Protein AF-A0A960JB63-F1 (afdb_monomer_lite)

Radius of gyration: 20.36 Å; chains: 1; bounding box: 44×53×60 Å

Foldseek 3Di:
DQQVCCCVQQVDHPDQEAAQPALLSLQADAPPLADPVLRQKKKKKKKFKQCLVVCLVVLVVDPVSNVVSVVLQSVLVSVLVNVVCVVQSPDCSQWDPDQDPDVHRGHTHGSKDWPDDDRRITIIMHRLLCQLVSLLSSCVSQVCDADPVRDGIAMFMEMEMDGSPAPVVLSNVNRVVFSVLLSVVLVPPDPPQGYKTAYDYDPDCPCRPPDPVVVQCLVFPDNDPCSSVLRMFGSQLSLVLLVLLVVCVVVPNDLVLLCVLLVCVVVVNDDPPSCVVCVVVVVSLQSSCVSGVNHPGPCSSVCCNRCSSNSRNVSNPD

Structure (mmCIF, N/CA/C/O backbone):
data_AF-A0A960JB63-F1
#
_entry.id   AF-A0A960JB63-F1
#
loop_
_atom_site.group_PDB
_atom_site.id
_atom_site.type_symbol
_atom_site.label_atom_id
_atom_site.label_alt_id
_atom_site.label_comp_id
_atom_site.label_asym_id
_atom_site.label_entity_id
_atom_site.label_seq_id
_atom_site.pdbx_PDB_ins_code
_atom_site.Cartn_x
_atom_site.Cartn_y
_atom_site.Cartn_z
_atom_site.occupancy
_atom_site.B_iso_or_equiv
_atom_site.auth_seq_id
_atom_site.auth_comp_id
_atom_site.auth_asym_id
_atom_site.auth_atom_id
_atom_site.pdbx_PDB_model_num
ATOM 1 N N . GLY A 1 1 ? -6.670 -12.761 -23.880 1.00 63.25 1 GLY A N 1
ATOM 2 C CA . GLY A 1 1 ? -7.541 -13.057 -22.719 1.00 63.25 1 GLY A CA 1
ATOM 3 C C . GLY A 1 1 ? -6.757 -12.857 -21.434 1.00 63.25 1 GLY A C 1
ATOM 4 O O . GLY A 1 1 ? -5.542 -12.786 -21.504 1.00 63.25 1 GLY A O 1
ATOM 5 N N . ARG A 1 2 ? -7.393 -12.774 -20.261 1.00 74.69 2 ARG A N 1
ATOM 6 C CA . ARG A 1 2 ? -6.668 -12.506 -18.999 1.00 74.69 2 ARG A CA 1
ATOM 7 C C . ARG A 1 2 ? -5.585 -13.554 -18.675 1.00 74.69 2 ARG A C 1
ATOM 9 O O . ARG A 1 2 ? -4.487 -13.189 -18.292 1.00 74.69 2 ARG A O 1
ATOM 16 N N . GLN A 1 3 ? -5.803 -14.835 -18.979 1.00 74.81 3 GLN A N 1
ATOM 17 C CA . GLN A 1 3 ? -4.746 -15.857 -18.854 1.00 74.81 3 GLN A CA 1
ATOM 18 C C . GLN A 1 3 ? -3.535 -15.616 -19.775 1.00 74.81 3 GLN A C 1
ATOM 20 O O . GLN A 1 3 ? -2.401 -15.880 -19.385 1.00 74.81 3 GLN A O 1
ATOM 25 N N . SER A 1 4 ? -3.744 -15.084 -20.986 1.00 79.44 4 SER A N 1
ATOM 26 C CA . SER A 1 4 ? -2.628 -14.786 -21.891 1.00 79.44 4 SER A CA 1
ATOM 27 C C . SER A 1 4 ? -1.799 -13.592 -21.417 1.00 79.44 4 SER A C 1
ATOM 29 O O . SER A 1 4 ? -0.646 -13.498 -21.807 1.00 79.44 4 SER A O 1
ATOM 31 N N . PHE A 1 5 ? -2.359 -12.705 -20.584 1.00 85.50 5 PHE A N 1
ATOM 32 C CA . PHE A 1 5 ? -1.598 -11.635 -19.934 1.00 85.50 5 PHE A CA 1
ATOM 33 C C . PHE A 1 5 ? -0.550 -12.221 -18.983 1.00 85.50 5 PHE A C 1
ATOM 35 O O . PHE A 1 5 ? 0.627 -11.940 -19.160 1.00 85.50 5 PHE A O 1
ATOM 42 N N . TYR A 1 6 ? -0.941 -13.106 -18.060 1.00 81.88 6 TYR A N 1
ATOM 43 C CA . TYR A 1 6 ? -0.004 -13.712 -17.102 1.00 81.88 6 TYR A CA 1
ATOM 44 C C . TYR A 1 6 ? 1.104 -14.517 -17.786 1.00 81.88 6 TYR A C 1
ATOM 46 O O . TYR A 1 6 ? 2.274 -14.370 -17.442 1.00 81.88 6 TYR A O 1
ATOM 54 N N . ARG A 1 7 ? 0.765 -15.275 -18.836 1.00 81.56 7 ARG A N 1
ATOM 55 C CA . ARG A 1 7 ? 1.777 -15.976 -19.635 1.00 81.56 7 ARG A CA 1
ATOM 56 C C . ARG A 1 7 ? 2.702 -15.011 -20.387 1.00 81.56 7 ARG A C 1
ATOM 58 O O . ARG A 1 7 ? 3.888 -15.279 -20.489 1.00 81.56 7 ARG A O 1
ATOM 65 N N . ALA A 1 8 ? 2.182 -13.915 -20.942 1.00 77.19 8 ALA A N 1
ATOM 66 C CA . ALA A 1 8 ? 2.978 -13.003 -21.769 1.00 77.19 8 ALA A CA 1
ATOM 67 C C . ALA A 1 8 ? 3.836 -12.018 -20.961 1.00 77.19 8 ALA A C 1
ATOM 69 O O . ALA A 1 8 ? 4.889 -11.610 -21.436 1.00 77.19 8 ALA A O 1
ATOM 70 N N . ILE A 1 9 ? 3.358 -11.599 -19.790 1.00 76.62 9 ILE A N 1
ATOM 71 C CA . ILE A 1 9 ? 3.952 -10.518 -18.995 1.00 76.62 9 ILE A CA 1
ATOM 72 C C . ILE A 1 9 ? 4.744 -11.046 -17.805 1.00 76.62 9 ILE A C 1
ATOM 74 O O . ILE A 1 9 ? 5.735 -10.436 -17.425 1.00 76.62 9 ILE A O 1
ATOM 78 N N . ALA A 1 10 ? 4.302 -12.157 -17.219 1.00 74.44 10 ALA A N 1
ATOM 79 C CA . ALA A 1 10 ? 4.947 -12.757 -16.061 1.00 74.44 10 ALA A CA 1
ATOM 80 C C . ALA A 1 10 ? 5.580 -14.112 -16.386 1.00 74.44 10 ALA A C 1
ATOM 82 O O . ALA A 1 10 ? 5.966 -14.804 -15.460 1.00 74.44 10 ALA A O 1
ATOM 83 N N . ASN A 1 11 ? 5.591 -14.562 -17.651 1.00 79.75 11 ASN A N 1
ATOM 84 C CA . ASN A 1 11 ? 5.970 -15.933 -18.028 1.00 79.75 11 ASN A CA 1
ATOM 85 C C . ASN A 1 11 ? 5.354 -17.005 -17.098 1.00 79.75 11 ASN A C 1
ATOM 87 O O . ASN A 1 11 ? 5.967 -18.023 -16.784 1.00 79.75 11 ASN A O 1
ATOM 91 N N . TYR A 1 12 ? 4.132 -16.739 -16.618 1.00 80.88 12 TYR A N 1
ATOM 92 C CA . TYR A 1 12 ? 3.513 -17.491 -15.534 1.00 80.88 12 TYR A CA 1
ATOM 93 C C . TYR A 1 12 ? 2.367 -18.350 -16.051 1.00 80.88 12 TYR A C 1
ATOM 95 O O . TYR A 1 12 ? 1.454 -17.862 -16.730 1.00 80.88 12 TYR A O 1
ATOM 103 N N . GLU A 1 13 ? 2.375 -19.631 -15.687 1.00 82.00 13 GLU A N 1
ATOM 104 C CA . GLU A 1 13 ? 1.282 -20.549 -15.986 1.00 82.00 13 GLU A CA 1
ATOM 105 C C . GLU A 1 13 ? 0.399 -20.758 -14.757 1.00 82.00 13 GLU A C 1
ATOM 107 O O . GLU A 1 13 ? 0.767 -21.438 -13.804 1.00 82.00 13 GLU A O 1
ATOM 112 N N . LEU A 1 14 ? -0.825 -20.228 -14.818 1.00 78.19 14 LEU A N 1
ATOM 113 C CA . LEU A 1 14 ? -1.831 -20.400 -13.762 1.00 78.19 14 LEU A CA 1
ATOM 114 C C . LEU A 1 14 ? -2.307 -21.861 -13.602 1.00 78.19 14 LEU A C 1
ATOM 116 O O . LEU A 1 14 ? -2.982 -22.189 -12.628 1.00 78.19 14 LEU A O 1
ATOM 120 N N . GLY A 1 15 ? -1.964 -22.753 -14.539 1.00 80.31 15 GLY A N 1
ATOM 121 C CA . GLY A 1 15 ? -2.358 -24.161 -14.503 1.00 80.31 15 GLY A CA 1
ATOM 122 C C . GLY A 1 15 ? -3.880 -24.331 -14.491 1.00 80.31 15 GLY A C 1
ATOM 123 O O . GLY A 1 15 ? -4.570 -23.876 -15.402 1.00 80.31 15 GLY A O 1
ATOM 124 N N . GLU A 1 16 ? -4.394 -24.993 -13.454 1.00 76.31 16 GLU A N 1
ATOM 125 C CA . GLU A 1 16 ? -5.834 -25.210 -13.243 1.00 76.31 16 GLU A CA 1
ATOM 126 C C . GLU A 1 16 ? -6.542 -24.019 -12.572 1.00 76.31 16 GLU A C 1
ATOM 128 O O . GLU A 1 16 ? -7.772 -24.013 -12.488 1.00 76.31 16 GLU A O 1
ATOM 133 N N . LEU A 1 17 ? -5.800 -23.002 -12.110 1.00 79.44 17 LEU A N 1
ATOM 134 C CA . LEU A 1 17 ? -6.400 -21.825 -11.491 1.00 79.44 17 LEU A CA 1
ATOM 135 C C . LEU A 1 17 ? -7.167 -20.995 -12.518 1.00 79.44 17 LEU A C 1
ATOM 137 O O . LEU A 1 17 ? -6.674 -20.627 -13.591 1.00 79.44 17 LEU A O 1
ATOM 141 N N . GLN A 1 18 ? -8.387 -20.647 -12.136 1.00 83.62 18 GLN A N 1
ATOM 142 C CA . GLN A 1 18 ? -9.216 -19.694 -12.855 1.00 83.62 18 GLN A CA 1
ATOM 143 C C . GLN A 1 18 ? -9.051 -18.307 -12.233 1.00 83.62 18 GLN A C 1
ATOM 145 O O . GLN A 1 18 ? -8.693 -18.182 -11.068 1.00 83.62 18 GLN A O 1
ATOM 150 N N . LEU A 1 19 ? -9.316 -17.250 -12.993 1.00 85.81 19 LEU A N 1
ATOM 151 C CA . LEU A 1 19 ? -9.361 -15.889 -12.452 1.00 85.81 19 LEU A CA 1
ATOM 152 C C . LEU A 1 19 ? -10.785 -15.576 -11.989 1.00 85.81 19 LEU A C 1
ATOM 154 O O . LEU A 1 19 ? -11.738 -16.098 -12.570 1.00 85.81 19 LEU A O 1
ATOM 158 N N . ALA A 1 20 ? -10.936 -14.721 -10.976 1.00 86.56 20 ALA A N 1
ATOM 159 C CA . ALA A 1 20 ? -12.249 -14.216 -10.580 1.00 86.56 20 ALA A CA 1
ATOM 160 C C . ALA A 1 20 ? -12.972 -13.565 -11.777 1.00 86.56 20 ALA A C 1
ATOM 162 O O . ALA A 1 20 ? -12.367 -12.850 -12.582 1.00 86.56 20 ALA A O 1
ATOM 163 N N . GLU A 1 21 ? -14.273 -13.814 -11.925 1.00 85.88 21 GLU A N 1
ATOM 164 C CA . GLU A 1 21 ? -15.037 -13.279 -13.058 1.00 85.88 21 GLU A CA 1
ATOM 165 C C . GLU A 1 21 ? -15.367 -11.802 -12.870 1.00 85.88 21 GLU A C 1
ATOM 167 O O . GLU A 1 21 ? -15.267 -11.026 -13.822 1.00 85.88 21 GLU A O 1
ATOM 172 N N . ASP A 1 22 ? -15.693 -11.425 -11.633 1.00 90.50 22 ASP A N 1
ATOM 173 C CA . ASP A 1 22 ? -16.011 -10.066 -11.220 1.00 90.50 22 ASP A CA 1
ATOM 174 C C . ASP A 1 22 ? -15.512 -9.754 -9.791 1.00 90.50 22 ASP A C 1
ATOM 176 O O . ASP A 1 22 ? -14.921 -10.589 -9.098 1.00 90.50 22 ASP A O 1
ATOM 180 N N . PHE A 1 23 ? -15.741 -8.520 -9.329 1.00 93.19 23 PHE A N 1
ATOM 181 C CA . PHE A 1 23 ? -15.315 -8.089 -7.995 1.00 93.19 23 PHE A CA 1
ATOM 182 C C . PHE A 1 23 ? -16.144 -8.683 -6.845 1.00 93.19 23 PHE A C 1
ATOM 184 O O . PHE A 1 23 ? -15.661 -8.717 -5.711 1.00 93.19 23 PHE A O 1
ATOM 191 N N . ASN A 1 24 ? -17.369 -9.157 -7.088 1.00 91.50 24 ASN A N 1
ATOM 192 C CA . ASN A 1 24 ? -18.124 -9.871 -6.057 1.00 91.50 24 ASN A CA 1
ATOM 193 C C . ASN A 1 24 ? -17.489 -11.240 -5.813 1.00 91.50 24 ASN A C 1
ATOM 195 O O . ASN A 1 24 ? -17.261 -11.595 -4.661 1.00 91.50 24 ASN A O 1
ATOM 199 N N . ASP A 1 25 ? -17.127 -11.962 -6.873 1.00 88.94 25 ASP A N 1
ATOM 200 C CA . ASP A 1 25 ? -16.393 -13.225 -6.773 1.00 88.94 25 ASP A CA 1
ATOM 201 C C . ASP A 1 25 ? -15.059 -13.047 -6.053 1.00 88.94 25 ASP A C 1
ATOM 203 O O . ASP A 1 25 ? -14.726 -13.805 -5.139 1.00 88.94 25 ASP A O 1
ATOM 207 N N . LEU A 1 26 ? -14.338 -11.980 -6.401 1.00 91.88 26 LEU A N 1
ATOM 208 C CA . LEU A 1 26 ? -13.071 -11.629 -5.773 1.00 91.88 26 LEU A CA 1
ATOM 209 C C . LEU A 1 26 ? -13.220 -11.414 -4.255 1.00 91.88 26 LEU A C 1
ATOM 211 O O . LEU A 1 26 ? -12.349 -11.833 -3.499 1.00 91.88 26 LEU A O 1
ATOM 215 N N . THR A 1 27 ? -14.330 -10.838 -3.782 1.00 93.94 27 THR A N 1
ATOM 216 C CA . THR A 1 27 ? -14.503 -10.367 -2.388 1.00 93.94 27 THR A CA 1
ATOM 217 C C . THR A 1 27 ? -15.508 -11.156 -1.539 1.00 93.94 27 THR A C 1
ATOM 219 O O . THR A 1 27 ? -15.702 -10.838 -0.361 1.00 93.94 27 THR A O 1
ATOM 222 N N . ALA A 1 28 ? -16.160 -12.175 -2.099 1.00 90.38 28 ALA A N 1
ATOM 223 C CA . ALA A 1 28 ? -17.125 -13.009 -1.383 1.00 90.38 28 ALA A CA 1
ATOM 224 C C . ALA A 1 28 ? -16.446 -13.917 -0.348 1.00 90.38 28 ALA A C 1
ATOM 226 O O . ALA A 1 28 ? -15.285 -14.272 -0.508 1.00 90.38 28 ALA A O 1
ATOM 227 N N . ASP A 1 29 ? -17.179 -14.346 0.677 1.00 88.12 29 ASP A N 1
ATOM 228 C CA . ASP A 1 29 ? -16.782 -15.427 1.592 1.00 88.12 29 ASP A CA 1
ATOM 229 C C . ASP A 1 29 ? -15.344 -15.305 2.152 1.00 88.12 29 ASP A C 1
ATOM 231 O O . ASP A 1 29 ? -14.481 -16.128 1.824 1.00 88.12 29 ASP A O 1
ATOM 235 N N . PRO A 1 30 ? -15.042 -14.275 2.973 1.00 89.56 30 PRO A N 1
ATOM 236 C CA . PRO A 1 30 ? -13.738 -14.161 3.616 1.00 89.56 30 PRO A CA 1
ATOM 237 C C . PRO A 1 30 ? -13.416 -15.415 4.446 1.00 89.56 30 PRO A C 1
ATOM 239 O O . PRO A 1 30 ? -14.331 -15.986 5.057 1.00 89.56 30 PRO A O 1
ATOM 242 N N . PRO A 1 31 ? -12.133 -15.812 4.551 1.00 86.94 31 PRO A N 1
ATOM 243 C CA . PRO A 1 31 ? -11.708 -16.907 5.420 1.00 86.94 31 PRO A CA 1
ATOM 244 C C . PRO A 1 31 ? -12.221 -16.744 6.857 1.00 86.94 31 PRO A C 1
ATOM 246 O O . PRO A 1 31 ? -12.414 -15.630 7.341 1.00 86.94 31 PRO A O 1
ATOM 249 N N . LYS A 1 32 ? -12.384 -17.853 7.590 1.00 85.19 32 LYS A N 1
ATOM 250 C CA . LYS A 1 32 ? -12.881 -17.826 8.984 1.00 85.19 32 LYS A CA 1
ATOM 251 C C . LYS A 1 32 ? -12.002 -17.008 9.938 1.00 85.19 32 LYS A C 1
ATOM 253 O O . LYS A 1 32 ? -12.501 -16.519 10.946 1.00 85.19 32 LYS A O 1
ATOM 258 N N . SER A 1 33 ? -10.713 -16.885 9.634 1.00 82.75 33 SER A N 1
ATOM 259 C CA . SER A 1 33 ? -9.741 -16.068 10.368 1.00 82.75 33 SER A CA 1
ATOM 260 C C . SER A 1 33 ? -9.892 -14.563 10.119 1.00 82.75 33 SER A C 1
ATOM 262 O O . SER A 1 33 ? -9.341 -13.757 10.867 1.00 82.75 33 SER A O 1
ATOM 264 N N . VAL A 1 34 ? -10.660 -14.172 9.100 1.00 86.75 34 VAL A N 1
ATOM 265 C CA . VAL A 1 34 ? -10.886 -12.787 8.690 1.00 86.75 34 VAL A CA 1
ATOM 266 C C . VAL A 1 34 ? -12.257 -12.303 9.170 1.00 86.75 34 VAL A C 1
ATOM 268 O O . VAL A 1 34 ? -13.252 -13.032 9.187 1.00 86.75 34 VAL A O 1
ATOM 271 N N . SER A 1 35 ? -12.327 -11.023 9.542 1.00 87.94 35 SER A N 1
ATOM 272 C CA . SER A 1 35 ? -13.584 -10.364 9.901 1.00 87.94 35 SER A CA 1
ATOM 273 C C . SER A 1 35 ? -14.593 -10.427 8.753 1.00 87.94 35 SER A C 1
ATOM 275 O O . SER A 1 35 ? -14.367 -9.877 7.676 1.00 87.94 35 SER A O 1
ATOM 277 N N . GLN A 1 36 ? -15.770 -10.993 9.022 1.00 90.31 36 GLN A N 1
ATOM 278 C CA . GLN A 1 36 ? -16.864 -11.073 8.046 1.00 90.31 36 GLN A CA 1
ATOM 279 C C . GLN A 1 36 ? -17.393 -9.694 7.611 1.00 90.31 36 GLN A C 1
ATOM 281 O O . GLN A 1 36 ? -18.056 -9.581 6.588 1.00 90.31 36 GLN A O 1
ATOM 286 N N . LYS A 1 37 ? -17.044 -8.613 8.326 1.00 91.00 37 LYS A N 1
ATOM 287 C CA . LYS A 1 37 ? -17.341 -7.231 7.905 1.00 91.00 37 LYS A CA 1
ATOM 288 C C . LYS A 1 37 ? -16.566 -6.790 6.657 1.00 91.00 37 LYS A C 1
ATOM 290 O O . LYS A 1 37 ? -16.889 -5.749 6.091 1.00 91.00 37 LYS A O 1
ATOM 295 N N . LEU A 1 38 ? -15.532 -7.537 6.268 1.00 93.19 38 LEU A N 1
ATOM 296 C CA . LEU A 1 38 ? -14.774 -7.302 5.041 1.00 93.19 38 LEU A CA 1
ATOM 297 C C . LEU A 1 38 ? -15.355 -8.048 3.832 1.00 93.19 38 LEU A C 1
ATOM 299 O O . LEU A 1 38 ? -14.879 -7.837 2.720 1.00 93.19 38 LEU A O 1
ATOM 303 N N . ALA A 1 39 ? -16.380 -8.888 4.021 1.00 93.44 39 ALA A N 1
ATOM 304 C CA . ALA A 1 39 ? -17.086 -9.518 2.911 1.00 93.44 39 ALA A CA 1
ATOM 305 C C . ALA A 1 39 ? -17.646 -8.448 1.965 1.00 93.44 39 ALA A C 1
ATOM 307 O O . ALA A 1 39 ? -18.270 -7.479 2.406 1.00 93.44 39 ALA A O 1
ATOM 308 N N . GLY A 1 40 ? -17.407 -8.606 0.663 1.00 95.25 40 GLY A N 1
ATOM 309 C CA . GLY A 1 40 ? -17.828 -7.620 -0.332 1.00 95.25 40 GLY A CA 1
ATOM 310 C C . GLY A 1 40 ? -16.999 -6.329 -0.344 1.00 95.25 40 GLY A C 1
ATOM 311 O O . GLY A 1 40 ? -17.398 -5.377 -1.016 1.00 95.25 40 GLY A O 1
ATOM 312 N N . LYS A 1 41 ? -15.876 -6.257 0.389 1.00 96.50 41 LYS A N 1
ATOM 313 C CA . LYS A 1 41 ? -14.919 -5.141 0.332 1.00 96.50 41 LYS A CA 1
ATOM 314 C C . LYS 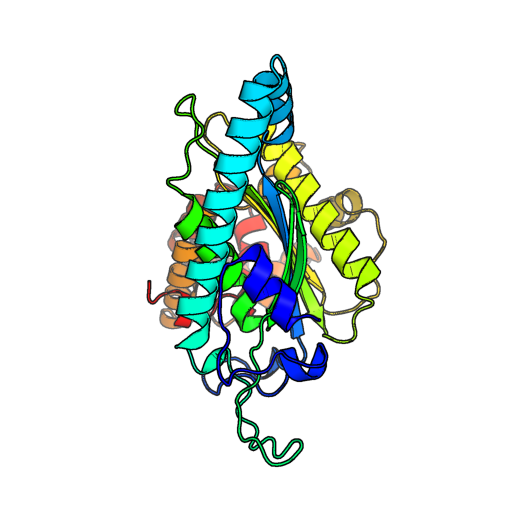A 1 41 ? -13.663 -5.546 -0.446 1.00 96.50 41 LYS A C 1
ATOM 316 O O . LYS A 1 41 ? -13.132 -6.640 -0.261 1.00 96.50 41 LYS A O 1
ATOM 321 N N . MET A 1 42 ? -13.159 -4.637 -1.274 1.00 97.31 42 MET A N 1
ATOM 322 C CA . MET A 1 42 ? -11.910 -4.769 -2.028 1.00 97.31 42 MET A CA 1
ATOM 323 C C . MET A 1 42 ? -10.896 -3.702 -1.615 1.00 97.31 42 MET A C 1
ATOM 325 O O . MET A 1 42 ? -11.258 -2.662 -1.057 1.00 97.31 42 MET A O 1
ATOM 329 N N . ALA A 1 43 ? -9.633 -3.969 -1.920 1.00 98.12 43 ALA A N 1
ATOM 330 C CA . ALA A 1 43 ? -8.566 -2.989 -1.956 1.00 98.12 43 ALA A CA 1
ATOM 331 C C . ALA A 1 43 ? -8.170 -2.729 -3.413 1.00 98.12 43 ALA A C 1
ATOM 333 O O . ALA A 1 43 ? -7.987 -3.673 -4.183 1.00 98.12 43 ALA A O 1
ATOM 334 N N . VAL A 1 44 ? -8.034 -1.456 -3.769 1.00 98.50 44 VAL A N 1
ATOM 335 C CA . VAL A 1 44 ? -7.489 -1.001 -5.051 1.00 98.50 44 VAL A CA 1
ATOM 336 C C . VAL A 1 44 ? -6.156 -0.324 -4.774 1.00 98.50 44 VAL A C 1
ATOM 338 O O . VAL A 1 44 ? -6.091 0.586 -3.947 1.00 98.50 44 VAL A O 1
ATOM 341 N N . ILE A 1 45 ? -5.104 -0.792 -5.438 1.00 98.69 45 ILE A N 1
ATOM 342 C CA . ILE A 1 45 ? -3.721 -0.386 -5.188 1.00 98.69 45 ILE A CA 1
ATOM 343 C C . ILE A 1 45 ? -3.162 0.188 -6.479 1.00 98.69 45 ILE A C 1
ATOM 345 O O . ILE A 1 45 ? -3.020 -0.547 -7.452 1.00 98.69 45 ILE A O 1
ATOM 349 N N . SER A 1 46 ? -2.858 1.482 -6.487 1.00 98.31 46 SER A N 1
ATOM 350 C CA . SER A 1 46 ? -2.038 2.115 -7.524 1.00 98.31 46 SER A CA 1
ATOM 351 C C . SER A 1 46 ? -0.604 2.187 -7.016 1.00 98.31 46 SER A C 1
ATOM 353 O O . SER A 1 46 ? -0.388 2.597 -5.877 1.00 98.31 46 SER A O 1
ATOM 355 N N . LEU A 1 47 ? 0.353 1.774 -7.838 1.00 97.00 47 LEU A N 1
ATOM 356 C CA . LEU A 1 47 ? 1.782 1.759 -7.546 1.00 97.00 47 LEU A CA 1
ATOM 357 C C . LEU A 1 47 ? 2.514 2.477 -8.674 1.00 97.00 47 LEU A C 1
ATOM 359 O O . LEU A 1 47 ? 2.246 2.188 -9.834 1.00 97.00 47 LEU A O 1
ATOM 363 N N . ASP A 1 48 ? 3.449 3.358 -8.335 1.00 95.38 48 ASP A N 1
ATOM 364 C CA . ASP A 1 48 ? 4.213 4.125 -9.315 1.00 95.38 48 ASP A CA 1
ATOM 365 C C . ASP A 1 48 ? 5.683 4.295 -8.884 1.00 95.38 48 ASP A C 1
ATOM 367 O O . ASP A 1 48 ? 5.991 4.574 -7.719 1.00 95.38 48 ASP A O 1
ATOM 371 N N . GLY A 1 49 ? 6.608 4.114 -9.831 1.00 93.75 49 GLY A N 1
ATOM 372 C CA . GLY A 1 49 ? 8.049 4.193 -9.602 1.00 93.75 49 GLY A CA 1
ATOM 373 C C . GLY A 1 49 ? 8.565 5.608 -9.305 1.00 93.75 49 GLY A C 1
ATOM 374 O O . GLY A 1 49 ? 8.420 6.574 -10.069 1.00 93.75 49 GLY A O 1
ATOM 375 N N . ASN A 1 50 ? 9.306 5.750 -8.208 1.00 92.00 50 ASN A N 1
ATOM 376 C CA . ASN A 1 50 ? 9.901 7.020 -7.811 1.00 92.00 50 ASN A CA 1
ATOM 377 C C . ASN A 1 50 ? 11.067 7.395 -8.740 1.00 92.00 50 ASN A C 1
ATOM 379 O O . ASN A 1 50 ? 12.156 6.823 -8.693 1.00 92.00 50 ASN A O 1
ATOM 383 N N . LYS A 1 51 ? 10.849 8.437 -9.556 1.00 89.88 51 LYS A N 1
ATOM 384 C CA . LYS A 1 51 ? 11.816 8.996 -10.525 1.00 89.88 51 LYS A CA 1
ATOM 385 C C . LYS A 1 51 ? 12.189 8.044 -11.669 1.00 89.88 51 LYS A C 1
ATOM 387 O O . LYS A 1 51 ? 13.175 8.297 -12.359 1.00 89.88 51 LYS A O 1
ATOM 392 N N . PHE A 1 52 ? 11.407 6.996 -11.925 1.00 91.56 52 PHE A N 1
ATOM 393 C CA . PHE A 1 52 ? 11.680 6.063 -13.023 1.00 91.56 52 PHE A CA 1
ATOM 394 C C . PHE A 1 52 ? 11.646 6.782 -14.375 1.00 91.56 52 PHE A C 1
ATOM 396 O O . PHE A 1 52 ? 12.592 6.654 -15.141 1.00 91.56 52 PHE A O 1
ATOM 403 N N . GLY A 1 53 ? 10.658 7.647 -14.629 1.00 89.56 53 GLY A N 1
ATOM 404 C CA . GLY A 1 53 ? 10.617 8.453 -15.859 1.00 89.56 53 GLY A CA 1
ATOM 405 C C . GLY A 1 53 ? 11.803 9.420 -16.046 1.00 89.56 53 GLY A C 1
ATOM 406 O O . GLY A 1 53 ? 12.240 9.655 -17.172 1.00 89.56 53 GLY A O 1
ATOM 407 N N . GLU A 1 54 ? 12.368 9.966 -14.962 1.00 89.19 54 GLU A N 1
ATOM 408 C CA . GLU A 1 54 ? 13.593 10.784 -15.027 1.00 89.19 54 GLU A CA 1
ATOM 409 C C . GLU A 1 54 ? 14.802 9.921 -15.415 1.00 89.19 54 GLU A C 1
ATOM 411 O O . GLU A 1 54 ? 15.597 10.308 -16.274 1.00 89.19 54 GLU A O 1
ATOM 416 N N . ARG A 1 55 ? 14.906 8.724 -14.826 1.00 90.19 55 ARG A N 1
ATOM 417 C CA . ARG A 1 55 ? 15.967 7.756 -15.131 1.00 90.19 55 ARG A CA 1
ATOM 418 C C . ARG A 1 55 ? 15.853 7.218 -16.553 1.00 90.19 55 ARG A C 1
ATOM 420 O O . ARG A 1 55 ? 16.855 7.214 -17.259 1.00 90.19 55 ARG A O 1
ATOM 427 N N . ALA A 1 56 ? 14.646 6.876 -16.998 1.00 90.00 56 ALA A N 1
ATOM 428 C CA . ALA A 1 56 ? 14.355 6.455 -18.365 1.00 90.00 56 ALA A CA 1
ATOM 429 C C . ALA A 1 56 ? 14.779 7.528 -19.375 1.00 90.00 56 ALA A C 1
ATOM 431 O O . ALA A 1 56 ? 15.456 7.230 -20.355 1.00 90.00 56 ALA A O 1
ATOM 432 N N . ARG A 1 57 ? 14.459 8.804 -19.105 1.00 91.25 57 ARG A N 1
ATOM 433 C CA . ARG A 1 57 ? 14.870 9.928 -19.959 1.00 91.25 57 ARG A CA 1
ATOM 434 C C . ARG A 1 57 ? 16.388 10.056 -20.048 1.00 91.25 57 ARG A C 1
ATOM 436 O O . ARG A 1 57 ? 16.907 10.268 -21.137 1.00 91.25 57 ARG A O 1
ATOM 443 N N . LYS A 1 58 ? 17.087 9.914 -18.920 1.00 90.12 58 LYS A N 1
ATOM 444 C CA . LYS A 1 58 ? 18.553 9.951 -18.877 1.00 90.12 58 LYS A CA 1
ATOM 445 C C . LYS A 1 58 ? 19.174 8.763 -19.619 1.00 90.12 58 LYS A C 1
ATOM 447 O O . LYS A 1 58 ? 20.120 8.938 -20.375 1.00 90.12 58 LYS A O 1
ATOM 452 N N . ALA A 1 59 ? 18.632 7.560 -19.443 1.00 88.81 59 ALA A N 1
ATOM 453 C CA . ALA A 1 59 ? 19.064 6.377 -20.184 1.00 88.81 59 ALA A CA 1
ATOM 454 C C . ALA A 1 59 ? 18.818 6.541 -21.698 1.00 88.81 59 ALA A C 1
ATOM 456 O O . ALA A 1 59 ? 19.656 6.158 -22.515 1.00 88.81 59 ALA A O 1
ATOM 457 N N . GLY A 1 60 ? 17.710 7.191 -22.062 1.00 89.56 60 GLY A N 1
ATOM 458 C CA . GLY A 1 60 ? 17.320 7.503 -23.434 1.00 89.56 60 GLY A CA 1
ATOM 459 C C . GLY A 1 60 ? 18.103 8.610 -24.131 1.00 89.56 60 GLY A C 1
ATOM 460 O O . GLY A 1 60 ? 17.797 8.914 -25.281 1.00 89.56 60 GLY A O 1
ATOM 461 N N . GLU A 1 61 ? 19.160 9.150 -23.517 1.00 92.00 61 GLU A N 1
ATOM 462 C CA . GLU A 1 61 ? 20.187 9.921 -24.237 1.00 92.00 61 GLU A CA 1
ATOM 463 C C . GLU A 1 61 ? 20.895 9.070 -25.315 1.00 92.00 61 GLU A C 1
ATOM 465 O O . GLU A 1 61 ? 21.537 9.605 -26.218 1.00 92.00 61 GLU A O 1
ATOM 470 N N . SER A 1 62 ? 20.734 7.741 -25.264 1.00 92.56 62 SER A N 1
ATOM 471 C CA . SER A 1 62 ? 21.093 6.815 -26.338 1.00 92.56 62 SER A CA 1
ATOM 472 C C . SER A 1 62 ? 20.009 5.750 -26.543 1.00 92.56 62 SER A C 1
ATOM 474 O O . SER A 1 62 ? 19.354 5.328 -25.589 1.00 92.56 62 SER A O 1
ATOM 476 N N . ALA A 1 63 ? 19.847 5.266 -27.780 1.00 92.12 63 ALA A N 1
ATOM 477 C CA . ALA A 1 63 ? 18.899 4.189 -28.088 1.00 92.12 63 ALA A CA 1
ATOM 478 C C . ALA A 1 63 ? 19.221 2.894 -27.317 1.00 92.12 63 ALA A C 1
ATOM 480 O O . ALA A 1 63 ? 18.321 2.240 -26.793 1.00 92.12 63 ALA A O 1
ATOM 481 N N . ASP A 1 64 ? 20.509 2.558 -27.193 1.00 92.69 64 ASP A N 1
ATOM 482 C CA . ASP A 1 64 ? 20.958 1.400 -26.414 1.00 92.69 64 ASP A CA 1
ATOM 483 C C . ASP A 1 64 ? 20.706 1.566 -24.914 1.00 92.69 64 ASP A C 1
ATOM 485 O O . ASP A 1 64 ? 20.380 0.592 -24.239 1.00 92.69 64 ASP A O 1
ATOM 489 N N . GLY A 1 65 ? 20.851 2.781 -24.382 1.00 92.00 65 GLY A N 1
ATOM 490 C CA . GLY A 1 65 ? 20.575 3.068 -22.978 1.00 92.00 65 GLY A CA 1
ATOM 491 C C . GLY A 1 65 ? 19.092 2.921 -22.645 1.00 92.00 65 GLY A C 1
ATOM 492 O O . GLY A 1 65 ? 18.770 2.254 -21.664 1.00 92.00 65 GLY A O 1
ATOM 493 N N . LEU A 1 66 ? 18.195 3.453 -23.487 1.00 91.19 66 LEU A N 1
ATOM 494 C CA . LEU A 1 66 ? 16.750 3.271 -23.307 1.00 91.19 66 LEU A CA 1
ATOM 495 C C . LEU A 1 66 ? 16.363 1.793 -23.359 1.00 91.19 66 LEU A C 1
ATOM 497 O O . LEU A 1 66 ? 15.668 1.313 -22.473 1.00 91.19 66 LEU A O 1
ATOM 501 N N . ARG A 1 67 ? 16.875 1.056 -24.352 1.00 92.50 67 ARG A N 1
ATOM 502 C CA . ARG A 1 67 ? 16.594 -0.375 -24.497 1.00 92.50 67 ARG A CA 1
ATOM 503 C C . ARG A 1 67 ? 17.027 -1.172 -23.266 1.00 92.50 67 ARG A C 1
ATOM 505 O O . ARG A 1 67 ? 16.259 -1.996 -22.788 1.00 92.50 67 ARG A O 1
ATOM 512 N N . LYS A 1 68 ? 18.228 -0.911 -22.739 1.00 92.50 68 LYS A N 1
ATOM 513 C CA . LYS A 1 68 ? 18.730 -1.574 -21.523 1.00 92.50 68 LYS A CA 1
ATOM 514 C C . LYS A 1 68 ? 17.887 -1.249 -20.295 1.00 92.50 68 LYS A C 1
ATOM 516 O O . LYS A 1 68 ? 17.619 -2.143 -19.505 1.00 92.50 68 LYS A O 1
ATOM 521 N N . TRP A 1 69 ? 17.474 0.009 -20.144 1.00 92.62 69 TRP A N 1
ATOM 522 C CA . TRP A 1 69 ? 16.588 0.418 -19.056 1.00 92.62 69 TRP A CA 1
ATOM 523 C C . TRP A 1 69 ? 15.232 -0.294 -19.140 1.00 92.62 69 TRP A C 1
ATOM 525 O O . TRP A 1 69 ? 14.768 -0.851 -18.149 1.00 92.62 69 TRP A O 1
ATOM 535 N N . ASP A 1 70 ? 14.620 -0.322 -20.325 1.00 91.69 70 ASP A N 1
ATOM 536 C CA . ASP A 1 70 ? 13.330 -0.981 -20.533 1.00 91.69 70 ASP A CA 1
ATOM 537 C C . ASP A 1 70 ? 13.422 -2.498 -20.299 1.00 91.69 70 ASP A C 1
ATOM 539 O O . ASP A 1 70 ? 12.529 -3.075 -19.679 1.00 91.69 70 ASP A O 1
ATOM 543 N N . GLU A 1 71 ? 14.503 -3.144 -20.754 1.00 92.12 71 GLU A N 1
ATOM 544 C CA . GLU A 1 71 ? 14.791 -4.562 -20.490 1.00 92.12 71 GLU A CA 1
ATOM 545 C C . GLU A 1 71 ? 14.949 -4.825 -18.980 1.00 92.12 71 GLU A C 1
ATOM 547 O O . GLU A 1 71 ? 14.266 -5.701 -18.450 1.00 92.12 71 GLU A O 1
ATOM 552 N N . GLU A 1 72 ? 15.752 -4.019 -18.276 1.00 92.56 72 GLU A N 1
ATOM 553 C CA . GLU A 1 72 ? 15.987 -4.135 -16.829 1.00 92.56 72 GLU A CA 1
ATOM 554 C C . GLU A 1 72 ? 14.691 -3.983 -16.016 1.00 92.56 72 GLU A C 1
ATOM 556 O O . GLU A 1 72 ? 14.392 -4.806 -15.148 1.00 92.56 72 GLU A O 1
ATOM 561 N N . ILE A 1 73 ? 13.896 -2.942 -16.289 1.00 93.00 73 ILE A N 1
ATOM 562 C CA . ILE A 1 73 ? 12.633 -2.715 -15.574 1.00 93.00 73 ILE A CA 1
ATOM 563 C C . ILE A 1 73 ? 11.616 -3.809 -15.901 1.00 93.00 73 ILE A C 1
ATOM 565 O O . ILE A 1 73 ? 10.885 -4.245 -15.010 1.00 93.00 73 ILE A O 1
ATOM 569 N N . ARG A 1 74 ? 11.567 -4.287 -17.150 1.00 91.56 7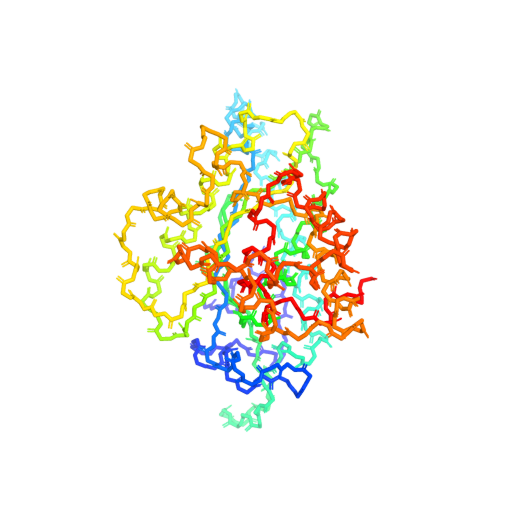4 ARG A N 1
ATOM 570 C CA . ARG A 1 74 ? 10.681 -5.392 -17.532 1.00 91.56 74 ARG A CA 1
ATOM 571 C C . ARG A 1 74 ? 11.011 -6.666 -16.757 1.00 91.56 74 ARG A C 1
ATOM 573 O O . ARG A 1 74 ? 10.091 -7.257 -16.207 1.00 91.56 74 ARG A O 1
ATOM 580 N N . GLU A 1 75 ? 12.283 -7.054 -16.689 1.00 92.06 75 GLU A N 1
ATOM 581 C CA . GLU A 1 75 ? 12.728 -8.261 -15.973 1.00 92.06 75 GLU A CA 1
ATOM 582 C C . GLU A 1 75 ? 12.393 -8.191 -14.481 1.00 92.06 75 GLU A C 1
ATOM 584 O O . GLU A 1 75 ? 11.774 -9.106 -13.943 1.00 92.06 75 GLU A O 1
ATOM 589 N N . LYS A 1 76 ? 12.701 -7.063 -13.827 1.00 94.12 76 LYS A N 1
ATOM 590 C CA . LYS A 1 76 ? 12.358 -6.845 -12.413 1.00 94.12 76 LYS A CA 1
ATOM 591 C C . LYS A 1 76 ? 10.855 -6.974 -12.166 1.00 94.12 76 LYS A C 1
ATOM 593 O O . LYS A 1 76 ? 10.419 -7.598 -11.205 1.00 94.12 76 LYS A O 1
ATOM 598 N N . ARG A 1 77 ? 10.029 -6.397 -13.040 1.00 92.81 77 ARG A N 1
ATOM 599 C CA . ARG A 1 77 ? 8.568 -6.468 -12.903 1.00 92.81 77 ARG A CA 1
ATOM 600 C C . ARG A 1 77 ? 8.017 -7.861 -13.163 1.00 92.81 77 ARG A C 1
ATOM 602 O O . ARG A 1 77 ? 7.086 -8.270 -12.474 1.00 92.81 77 ARG A O 1
ATOM 609 N N . GLU A 1 78 ? 8.562 -8.567 -14.143 1.00 91.88 78 GLU A N 1
ATOM 610 C CA . GLU A 1 78 ? 8.237 -9.970 -14.379 1.00 91.88 78 GLU A CA 1
ATOM 611 C C . GLU A 1 78 ? 8.516 -10.797 -13.116 1.00 91.88 78 GLU A C 1
ATOM 613 O O . GLU A 1 78 ? 7.610 -11.472 -12.629 1.00 91.88 78 GLU A O 1
ATOM 618 N N . GLU A 1 79 ? 9.700 -10.642 -12.516 1.00 93.81 79 GLU A N 1
ATOM 619 C CA . GLU A 1 79 ? 10.088 -11.300 -11.261 1.00 93.81 79 GLU A CA 1
ATOM 620 C C . GLU A 1 79 ? 9.164 -10.931 -10.086 1.00 93.81 79 GLU A C 1
ATOM 622 O O . GLU A 1 79 ? 8.742 -11.811 -9.332 1.00 93.81 79 GLU A O 1
ATOM 627 N N . LEU A 1 80 ? 8.786 -9.653 -9.947 1.00 94.94 80 LEU A N 1
ATOM 628 C CA . LEU A 1 80 ? 7.838 -9.203 -8.920 1.00 94.94 80 LEU A CA 1
ATOM 629 C C . LEU A 1 80 ? 6.489 -9.912 -9.048 1.00 94.94 80 LEU A C 1
ATOM 631 O O . LEU A 1 80 ? 5.950 -10.408 -8.059 1.00 94.94 80 LEU A O 1
ATOM 635 N N . LEU A 1 81 ? 5.923 -9.937 -10.257 1.00 94.19 81 LEU A N 1
ATOM 636 C CA . LEU A 1 81 ? 4.612 -10.538 -10.477 1.00 94.19 81 LEU A CA 1
ATOM 637 C C . LEU A 1 81 ? 4.660 -12.059 -10.324 1.00 94.19 81 LEU A C 1
ATOM 639 O O . LEU A 1 81 ? 3.738 -12.619 -9.740 1.00 94.19 81 LEU A O 1
ATOM 643 N N . GLN A 1 82 ? 5.725 -12.716 -10.792 1.00 92.94 82 GLN A N 1
ATOM 644 C CA . GLN A 1 82 ? 5.947 -14.146 -10.552 1.00 92.94 82 GLN A CA 1
ATOM 645 C C . GLN A 1 82 ? 5.992 -14.453 -9.054 1.00 92.94 82 GLN A C 1
ATOM 647 O O . GLN A 1 82 ? 5.210 -15.274 -8.583 1.00 92.94 82 GLN A O 1
ATOM 652 N N . SER A 1 83 ? 6.827 -13.730 -8.303 1.00 94.19 83 SER A N 1
ATOM 653 C CA . SER A 1 83 ? 7.004 -13.942 -6.861 1.00 94.19 83 SER A CA 1
ATOM 654 C C . SER A 1 83 ? 5.694 -13.760 -6.093 1.00 94.19 83 SER A C 1
ATOM 656 O O . SER A 1 83 ? 5.335 -14.591 -5.262 1.00 94.19 83 SER A O 1
ATOM 658 N N . LEU A 1 84 ? 4.926 -12.712 -6.417 1.00 93.94 84 LEU A N 1
ATOM 659 C CA . LEU A 1 84 ? 3.599 -12.512 -5.835 1.00 93.94 84 LEU A CA 1
ATOM 660 C C . LEU A 1 84 ? 2.651 -13.667 -6.168 1.00 93.94 84 LEU A C 1
ATOM 662 O O . LEU A 1 84 ? 1.946 -14.149 -5.286 1.00 93.94 84 LEU A O 1
ATOM 666 N N . LEU A 1 85 ? 2.599 -14.103 -7.428 1.00 92.31 85 LEU A N 1
ATOM 667 C CA . LEU A 1 85 ? 1.686 -15.165 -7.853 1.00 92.31 85 LEU A CA 1
ATOM 668 C C . LEU A 1 85 ? 2.030 -16.516 -7.227 1.00 92.31 85 LEU A C 1
ATOM 670 O O . LEU A 1 85 ? 1.104 -17.240 -6.866 1.00 92.31 85 LEU A O 1
ATOM 674 N N . ASP A 1 86 ? 3.312 -16.831 -7.057 1.00 91.06 86 ASP A N 1
ATOM 675 C CA . ASP A 1 86 ? 3.750 -18.053 -6.381 1.00 91.06 86 ASP A CA 1
ATOM 676 C C . ASP A 1 86 ? 3.305 -18.083 -4.918 1.00 91.06 86 ASP A C 1
ATOM 678 O O . ASP A 1 86 ? 2.713 -19.065 -4.473 1.00 91.06 86 ASP A O 1
ATOM 682 N N . GLU A 1 87 ? 3.475 -16.981 -4.187 1.00 92.00 87 GLU A N 1
ATOM 683 C CA . GLU A 1 87 ? 3.022 -16.898 -2.794 1.00 92.00 87 GLU A CA 1
ATOM 684 C C . GLU A 1 87 ? 1.497 -16.964 -2.662 1.00 92.00 87 GLU A C 1
ATOM 686 O O . GLU A 1 87 ? 0.957 -17.615 -1.766 1.00 92.00 87 GLU A O 1
ATOM 691 N N . ILE A 1 88 ? 0.784 -16.291 -3.565 1.00 91.19 88 ILE A N 1
ATOM 692 C CA . ILE A 1 88 ? -0.679 -16.240 -3.566 1.00 91.19 88 ILE A CA 1
ATOM 693 C C . ILE A 1 88 ? -1.272 -17.607 -3.929 1.00 91.19 88 ILE A C 1
ATOM 695 O O . ILE A 1 88 ? -2.305 -17.995 -3.381 1.00 91.19 88 ILE A O 1
ATOM 699 N N . ARG A 1 89 ? -0.647 -18.340 -4.855 1.00 85.06 89 ARG A N 1
ATOM 700 C CA . ARG A 1 89 ? -1.135 -19.635 -5.347 1.00 85.06 89 ARG A CA 1
ATOM 701 C C . ARG A 1 89 ? -1.224 -20.689 -4.246 1.00 85.06 89 ARG A C 1
ATOM 703 O O . ARG A 1 89 ? -2.167 -21.482 -4.257 1.00 85.06 89 ARG A O 1
ATOM 710 N N . ASP A 1 90 ? -0.268 -20.688 -3.324 1.00 82.75 90 ASP A N 1
ATOM 711 C CA . ASP A 1 90 ? -0.174 -21.691 -2.261 1.00 82.75 90 ASP A CA 1
ATOM 712 C C . ASP A 1 90 ? -0.981 -21.319 -1.005 1.00 82.75 90 ASP A C 1
ATOM 714 O O . ASP A 1 90 ? -1.202 -22.153 -0.121 1.00 82.75 90 ASP A O 1
ATOM 718 N N . ASP A 1 91 ? -1.492 -20.089 -0.929 1.00 87.44 91 ASP A N 1
ATOM 719 C CA . ASP A 1 91 ? -2.306 -19.619 0.186 1.00 87.44 91 ASP A CA 1
ATOM 720 C C . ASP A 1 91 ? -3.809 -19.717 -0.136 1.00 87.44 91 ASP A C 1
ATOM 722 O O . ASP A 1 91 ? -4.401 -18.922 -0.866 1.00 87.44 91 ASP A O 1
ATOM 726 N N . VAL A 1 92 ? -4.467 -20.684 0.510 1.00 85.94 92 VAL A N 1
ATOM 727 C CA . VAL A 1 92 ? -5.906 -20.969 0.369 1.00 85.94 92 VAL A CA 1
ATOM 728 C C . VAL A 1 92 ? -6.815 -19.762 0.612 1.00 85.94 92 VAL A C 1
ATOM 730 O O . VAL A 1 92 ? -7.938 -19.735 0.113 1.00 85.94 92 VAL A O 1
ATOM 733 N N . SER A 1 93 ? -6.366 -18.752 1.359 1.00 88.44 93 SER A N 1
ATOM 734 C CA . SER A 1 93 ? -7.150 -17.538 1.608 1.00 88.44 93 SER A CA 1
ATOM 735 C C . SER A 1 93 ? -7.234 -16.596 0.397 1.00 88.44 93 SER A C 1
ATOM 737 O O . SER A 1 93 ? -8.068 -15.682 0.384 1.00 88.44 93 SER A O 1
ATOM 739 N N . TRP A 1 94 ? -6.419 -16.837 -0.632 1.00 91.62 94 TRP A N 1
ATOM 740 C CA . TRP A 1 94 ? -6.490 -16.200 -1.949 1.00 91.62 94 TRP A CA 1
ATOM 741 C C . TRP A 1 94 ? -7.360 -16.943 -2.951 1.00 91.62 94 TRP A C 1
ATOM 743 O O . TRP A 1 94 ? -7.596 -16.446 -4.054 1.00 91.62 94 TRP A O 1
ATOM 753 N N . LEU A 1 95 ? -7.862 -18.113 -2.574 1.00 88.38 95 LEU A N 1
ATOM 754 C CA . LEU A 1 95 ? -8.662 -18.959 -3.434 1.00 88.38 95 LEU A CA 1
ATOM 755 C C . LEU A 1 95 ? -10.131 -18.864 -3.026 1.00 88.38 95 LEU A C 1
ATOM 757 O O . LEU A 1 95 ? -10.498 -18.872 -1.850 1.00 88.38 95 LEU A O 1
ATOM 761 N N . GLN A 1 96 ? -11.016 -18.741 -4.007 1.00 83.12 96 GLN A N 1
ATOM 762 C CA . GLN A 1 96 ? -12.439 -18.938 -3.784 1.00 83.12 96 GLN A CA 1
ATOM 763 C C . GLN A 1 96 ? -12.710 -20.444 -3.811 1.00 83.12 96 GLN A C 1
ATOM 765 O O . GLN A 1 96 ? -12.668 -21.072 -4.870 1.00 83.12 96 GLN A O 1
ATOM 770 N N . SER A 1 97 ? -12.980 -21.028 -2.641 1.00 63.97 97 SER A N 1
ATOM 771 C CA . SER A 1 97 ? -13.399 -22.424 -2.513 1.00 63.97 97 SER A CA 1
ATOM 772 C C . SER A 1 97 ? -14.876 -22.551 -2.887 1.00 63.97 97 SER A C 1
ATOM 774 O O . SER A 1 97 ? -15.748 -22.661 -2.025 1.00 63.97 97 SER A O 1
ATOM 776 N N . LYS A 1 98 ? -15.195 -22.471 -4.170 1.00 58.41 98 LYS A N 1
ATOM 777 C CA . LYS A 1 98 ? -16.472 -22.991 -4.645 1.00 58.41 98 LYS A CA 1
ATOM 778 C C . LYS A 1 98 ? -16.159 -24.229 -5.464 1.00 58.41 98 LYS A C 1
ATOM 780 O O . LYS A 1 98 ? -15.249 -24.203 -6.288 1.00 58.41 98 LYS A O 1
ATOM 785 N N . ASP A 1 99 ? -16.905 -25.301 -5.214 1.00 49.94 99 ASP A N 1
ATOM 786 C CA . ASP A 1 99 ? -17.055 -26.422 -6.139 1.00 49.94 99 ASP A CA 1
ATOM 787 C C . ASP A 1 99 ? -17.673 -25.872 -7.432 1.00 49.94 99 ASP A C 1
ATOM 789 O O . ASP A 1 99 ? -18.877 -25.955 -7.664 1.00 49.94 99 ASP A O 1
ATOM 793 N N . LEU A 1 100 ? -16.868 -25.178 -8.230 1.00 52.25 100 LEU A N 1
ATOM 794 C CA . LEU A 1 100 ? -17.304 -24.592 -9.481 1.00 52.25 100 LEU A CA 1
ATOM 795 C C . LEU A 1 100 ? -17.242 -25.703 -10.515 1.00 52.25 100 LEU A C 1
ATOM 797 O O . LEU A 1 100 ? -16.196 -25.992 -11.087 1.00 52.25 100 LEU A O 1
ATOM 801 N N . GLU A 1 101 ? -18.377 -26.359 -10.724 1.00 46.84 101 GLU A N 1
ATOM 802 C CA . GLU A 1 101 ? -18.628 -27.078 -11.965 1.00 46.84 101 GLU A CA 1
ATOM 803 C C . GLU A 1 101 ? -18.985 -26.049 -13.040 1.00 46.84 101 GLU A C 1
ATOM 805 O O . GLU A 1 101 ? -20.153 -25.822 -13.339 1.00 46.84 101 GLU A O 1
ATOM 810 N N . ASP A 1 102 ? -17.970 -25.409 -13.621 1.00 47.75 102 ASP A N 1
ATOM 811 C CA . ASP A 1 102 ? -18.143 -24.686 -14.879 1.00 47.75 102 ASP A CA 1
ATOM 812 C C . ASP A 1 102 ? -17.620 -25.564 -16.021 1.00 47.75 102 ASP A C 1
ATOM 814 O O . ASP A 1 102 ? -16.430 -25.889 -16.104 1.00 47.75 102 ASP A O 1
ATOM 818 N N . GLY A 1 103 ? -18.538 -26.083 -16.839 1.00 53.31 103 GLY A N 1
ATOM 819 C CA . GLY A 1 103 ? -18.212 -26.989 -17.946 1.00 53.31 103 GLY A CA 1
ATOM 820 C C . GLY A 1 103 ? -17.523 -28.307 -17.546 1.00 53.31 103 GLY A C 1
ATOM 821 O O . GLY A 1 103 ? -16.861 -28.918 -18.384 1.00 53.31 103 GLY A O 1
ATOM 822 N N . GLY A 1 104 ? -17.646 -28.746 -16.286 1.00 47.12 104 GLY A N 1
ATOM 823 C CA . GLY A 1 104 ? -17.067 -30.001 -15.782 1.00 47.12 104 GLY A CA 1
ATOM 824 C C . GLY A 1 104 ? -15.605 -29.926 -15.320 1.00 47.12 104 GLY A C 1
ATOM 825 O O . GLY A 1 104 ? -15.017 -30.964 -15.017 1.00 47.12 104 GLY A O 1
ATOM 826 N N . LYS A 1 105 ? -15.001 -28.731 -15.238 1.00 49.44 105 LYS A N 1
ATOM 827 C CA . LYS A 1 105 ? -13.654 -28.549 -14.671 1.00 49.44 105 LYS A CA 1
ATOM 828 C C . LYS A 1 105 ? -13.737 -28.007 -13.249 1.00 49.44 105 LYS A C 1
ATOM 830 O O . LYS A 1 105 ? -14.034 -26.835 -13.060 1.00 49.44 105 LYS A O 1
ATOM 835 N N . LYS A 1 106 ? -13.413 -28.851 -12.266 1.00 57.22 106 LYS A N 1
ATOM 836 C CA . LYS A 1 106 ? -13.154 -28.402 -10.892 1.00 57.22 106 LYS A CA 1
ATOM 837 C C . LYS A 1 106 ? -11.914 -27.509 -10.888 1.00 57.22 106 LYS A C 1
ATOM 839 O O . LYS A 1 106 ? -10.877 -27.918 -11.400 1.00 57.22 106 LYS A O 1
ATOM 844 N N . GLY A 1 107 ? -12.015 -26.320 -10.306 1.00 65.25 107 GLY A N 1
ATOM 845 C CA . GLY A 1 107 ? -10.878 -25.420 -10.143 1.00 65.25 107 GLY A CA 1
ATOM 846 C C . GLY A 1 107 ? -11.183 -24.294 -9.163 1.00 65.25 107 GLY A C 1
ATOM 847 O O . GLY A 1 107 ? -12.322 -23.844 -9.052 1.00 65.25 107 GLY A O 1
ATOM 848 N N . SER A 1 108 ? -10.158 -23.845 -8.446 1.00 79.62 108 SER A N 1
ATOM 849 C CA . SER A 1 108 ? -10.244 -22.680 -7.566 1.00 79.62 108 SER A CA 1
ATOM 850 C C . SER A 1 108 ? -10.107 -21.387 -8.372 1.00 79.62 108 SER A C 1
ATOM 852 O O . SER A 1 108 ? -9.304 -21.318 -9.308 1.00 79.62 108 SER A O 1
ATOM 854 N N . ARG A 1 109 ? -10.852 -20.342 -7.986 1.00 86.50 109 ARG A N 1
ATOM 855 C CA . ARG A 1 109 ? -10.691 -18.993 -8.557 1.00 86.50 109 ARG A CA 1
ATOM 856 C C . ARG A 1 109 ? -9.721 -18.161 -7.723 1.00 86.50 109 ARG A C 1
ATOM 858 O O . ARG A 1 109 ? -9.894 -18.038 -6.513 1.00 86.50 109 ARG A O 1
ATOM 865 N N . LEU A 1 110 ? -8.728 -17.579 -8.382 1.00 91.06 110 LEU A N 1
ATOM 866 C CA . LEU A 1 110 ? -7.745 -16.668 -7.814 1.00 91.06 110 LEU A CA 1
ATOM 867 C C . LEU A 1 110 ? -8.380 -15.301 -7.534 1.00 91.06 110 LEU A C 1
ATOM 869 O O . LEU A 1 110 ? -8.986 -14.693 -8.419 1.00 91.06 110 LEU A O 1
ATOM 873 N N . ARG A 1 111 ? -8.197 -14.791 -6.314 1.00 93.38 111 ARG A N 1
ATOM 874 C CA . ARG A 1 111 ? -8.693 -13.483 -5.861 1.00 93.38 111 ARG A CA 1
ATOM 875 C C . ARG A 1 111 ? -7.661 -12.372 -6.084 1.00 93.38 111 ARG A C 1
ATOM 877 O O . ARG A 1 111 ? -7.302 -11.655 -5.155 1.00 93.38 111 ARG A O 1
ATOM 884 N N . PHE A 1 112 ? -7.163 -12.247 -7.307 1.00 94.44 112 PHE A N 1
ATOM 885 C CA . PHE A 1 112 ? -6.153 -11.257 -7.675 1.00 94.44 112 PHE A CA 1
ATOM 886 C C . PHE A 1 112 ? -6.405 -10.790 -9.106 1.00 94.44 112 PHE A C 1
ATOM 888 O O . PHE A 1 112 ? -6.453 -11.614 -10.017 1.00 94.44 112 PHE A O 1
ATOM 895 N N . GLU A 1 113 ? -6.572 -9.484 -9.304 1.00 94.12 113 GLU A N 1
ATOM 896 C CA . GLU A 1 113 ? -6.820 -8.898 -10.622 1.00 94.12 113 GLU A CA 1
ATOM 897 C C . GLU A 1 113 ? -5.823 -7.765 -10.894 1.00 94.12 113 GLU A C 1
ATOM 899 O O . GLU A 1 113 ? -5.625 -6.870 -10.069 1.00 94.12 113 GLU A O 1
ATOM 904 N N . VAL A 1 114 ? -5.222 -7.793 -12.085 1.00 94.00 114 VAL A N 1
ATOM 905 C CA . VAL A 1 114 ? -4.337 -6.738 -12.590 1.00 94.00 114 VAL A CA 1
ATOM 906 C C . VAL A 1 114 ? -5.103 -5.913 -13.619 1.00 94.00 114 VAL A C 1
ATOM 908 O O . VAL A 1 114 ? -5.446 -6.413 -14.688 1.00 94.00 114 VAL A O 1
ATOM 911 N N . LEU A 1 115 ? -5.363 -4.643 -13.310 1.00 92.81 115 LEU A N 1
ATOM 912 C CA . LEU A 1 115 ? -6.072 -3.725 -14.207 1.00 92.81 115 LEU A CA 1
ATOM 913 C C . LEU A 1 115 ? -5.121 -2.929 -15.105 1.00 92.81 115 LEU A C 1
ATOM 915 O O . LEU A 1 115 ? -5.458 -2.628 -16.249 1.00 92.81 115 LEU A O 1
ATOM 919 N N . VAL A 1 116 ? -3.949 -2.566 -14.582 1.00 92.75 116 VAL A N 1
ATOM 920 C CA . VAL A 1 116 ? -2.889 -1.862 -15.315 1.00 92.75 116 VAL A CA 1
ATOM 921 C C . VAL A 1 116 ? -1.555 -2.498 -14.957 1.00 92.75 116 VAL A C 1
ATOM 923 O O . VAL A 1 116 ? -1.292 -2.770 -13.787 1.00 92.75 116 VAL A O 1
ATOM 926 N N . TRP A 1 117 ? -0.723 -2.725 -15.972 1.00 89.88 117 TRP A N 1
ATOM 927 C CA . TRP A 1 117 ? 0.640 -3.217 -15.813 1.00 89.88 117 TRP A CA 1
ATOM 928 C C . TRP A 1 117 ? 1.528 -2.671 -16.936 1.00 89.88 117 TRP A C 1
ATOM 930 O O . TRP A 1 117 ? 1.708 -3.312 -17.970 1.00 89.88 117 TRP A O 1
ATOM 940 N N . GLY A 1 118 ? 2.064 -1.457 -16.775 1.00 81.81 118 GLY A N 1
ATOM 941 C CA . GLY A 1 118 ? 2.852 -0.801 -17.826 1.00 81.81 118 GLY A CA 1
ATOM 942 C C . GLY A 1 118 ? 3.933 0.121 -17.272 1.00 81.81 118 GLY A C 1
ATOM 943 O O . GLY A 1 118 ? 3.690 0.811 -16.298 1.00 81.81 118 GLY A O 1
ATOM 944 N N . GLY A 1 119 ? 5.129 0.111 -17.871 1.00 79.19 119 GLY A N 1
ATOM 945 C CA . GLY A 1 119 ? 6.255 0.937 -17.413 1.00 79.19 119 GLY A CA 1
ATOM 946 C C . GLY A 1 119 ? 6.570 0.741 -15.928 1.00 79.19 119 GLY A C 1
ATOM 947 O O . GLY A 1 119 ? 6.932 -0.358 -15.519 1.00 79.19 119 GLY A O 1
ATOM 948 N N . ASP A 1 120 ? 6.408 1.803 -15.152 1.00 81.56 120 ASP A N 1
ATOM 949 C CA . ASP A 1 120 ? 6.536 1.880 -13.697 1.00 81.56 120 ASP A CA 1
ATOM 950 C C . ASP A 1 120 ? 5.188 1.944 -12.955 1.00 81.56 120 ASP A C 1
ATOM 952 O O . ASP A 1 120 ? 5.187 1.979 -11.727 1.00 81.56 120 ASP A O 1
ATOM 956 N N . ASP A 1 121 ? 4.063 1.914 -13.678 1.00 87.94 121 ASP A N 1
ATOM 957 C CA . ASP A 1 121 ? 2.700 1.999 -13.148 1.00 87.94 121 ASP A CA 1
ATOM 958 C C . ASP A 1 121 ? 2.024 0.618 -13.105 1.00 87.94 121 ASP A C 1
ATOM 960 O O . ASP A 1 121 ? 2.085 -0.198 -14.044 1.00 87.94 121 ASP A O 1
ATOM 964 N N . SER A 1 122 ? 1.385 0.332 -11.975 1.00 94.31 122 SER A N 1
ATOM 965 C CA . SER A 1 122 ? 0.590 -0.874 -11.767 1.00 94.31 122 SER A CA 1
ATOM 966 C C . SER A 1 122 ? -0.675 -0.560 -10.974 1.00 94.31 122 SER A C 1
ATOM 968 O O . SER A 1 122 ? -0.638 0.145 -9.968 1.00 94.31 122 SER A O 1
ATOM 970 N N . LEU A 1 123 ? -1.798 -1.141 -11.402 1.00 97.31 123 LEU A N 1
ATOM 971 C CA . LEU A 1 123 ? -3.081 -1.034 -10.712 1.00 97.31 123 LEU A CA 1
ATOM 972 C C . LEU A 1 123 ? -3.620 -2.430 -10.411 1.00 97.31 123 LEU A C 1
ATOM 974 O O . LEU A 1 123 ? -3.960 -3.180 -11.331 1.00 97.31 123 LEU A O 1
ATOM 978 N N . LEU A 1 124 ? -3.717 -2.757 -9.126 1.00 97.75 124 LEU A N 1
ATOM 979 C CA . LEU A 1 124 ? -4.125 -4.067 -8.627 1.00 97.75 124 LEU A CA 1
ATOM 980 C C . LEU A 1 124 ? -5.455 -3.975 -7.882 1.00 97.75 124 LEU A C 1
ATOM 982 O O . LEU A 1 124 ? -5.725 -2.987 -7.195 1.00 97.75 124 LEU A O 1
ATOM 986 N N . VAL A 1 125 ? -6.266 -5.027 -7.981 1.00 97.88 125 VAL A N 1
ATOM 987 C CA . VAL A 1 125 ? -7.482 -5.202 -7.181 1.00 97.88 125 VAL A CA 1
ATOM 988 C C . VAL A 1 125 ? -7.431 -6.550 -6.475 1.00 97.88 125 VAL A C 1
ATOM 990 O O . VAL A 1 125 ? -7.262 -7.595 -7.103 1.00 97.88 125 VAL A O 1
ATOM 993 N N . VAL A 1 126 ? -7.585 -6.516 -5.154 1.00 97.38 126 VAL A N 1
ATOM 994 C CA . VAL A 1 126 ? -7.528 -7.687 -4.267 1.00 97.38 126 VAL A CA 1
ATOM 995 C C . VAL A 1 126 ? -8.621 -7.588 -3.196 1.00 97.38 126 VAL A C 1
ATOM 997 O O . VAL A 1 126 ? -9.191 -6.510 -2.999 1.00 97.38 126 VAL A O 1
ATOM 1000 N N . PRO A 1 127 ? -8.971 -8.676 -2.489 1.00 96.75 127 PRO A N 1
ATOM 1001 C CA . PRO A 1 127 ? -9.880 -8.584 -1.356 1.00 96.75 127 PRO A CA 1
ATOM 1002 C C . PRO A 1 127 ? -9.369 -7.584 -0.321 1.00 96.75 127 PRO A C 1
ATOM 1004 O O . PRO A 1 127 ? -8.164 -7.493 -0.089 1.00 96.75 127 PRO A O 1
ATOM 1007 N N . ALA A 1 128 ? -10.260 -6.865 0.363 1.00 96.56 128 ALA A N 1
ATOM 1008 C CA . ALA A 1 128 ? -9.833 -5.850 1.328 1.00 96.56 128 ALA A CA 1
ATOM 1009 C C . ALA A 1 128 ? -8.930 -6.421 2.437 1.00 96.56 128 ALA A C 1
ATOM 1011 O O . ALA A 1 128 ? -7.984 -5.765 2.859 1.00 96.56 128 ALA A O 1
ATOM 1012 N N . TRP A 1 129 ? -9.159 -7.665 2.863 1.00 95.06 129 TRP A N 1
ATOM 1013 C CA . TRP A 1 129 ? -8.314 -8.342 3.857 1.00 95.06 129 TRP A CA 1
ATOM 1014 C C . TRP A 1 129 ? -6.910 -8.704 3.352 1.00 95.06 129 TRP A C 1
ATOM 1016 O O . TRP A 1 129 ? -6.026 -9.000 4.153 1.00 95.06 129 TRP A O 1
ATOM 1026 N N . LYS A 1 130 ? -6.688 -8.656 2.036 1.00 96.25 130 LYS A N 1
ATOM 1027 C CA . LYS A 1 130 ? -5.390 -8.870 1.394 1.00 96.25 130 LYS A CA 1
ATOM 1028 C C . LYS A 1 130 ? -4.705 -7.579 0.948 1.00 96.25 130 LYS A C 1
ATOM 1030 O O . LYS A 1 130 ? -3.520 -7.616 0.635 1.00 96.25 130 LYS A O 1
ATOM 1035 N N . GLY A 1 131 ? -5.401 -6.440 0.955 1.00 96.88 131 GLY A N 1
ATOM 1036 C CA . GLY A 1 131 ? -4.865 -5.163 0.471 1.00 96.88 131 GLY A CA 1
ATOM 1037 C C . GLY A 1 131 ? -3.573 -4.732 1.163 1.00 96.88 131 GLY A C 1
ATOM 1038 O O . GLY A 1 131 ? -2.586 -4.451 0.490 1.00 96.88 131 GLY A O 1
ATOM 1039 N N . TRP A 1 132 ? -3.565 -4.745 2.501 1.00 96.62 132 TRP A N 1
ATOM 1040 C CA . TRP A 1 132 ? -2.379 -4.388 3.289 1.00 96.62 132 TRP A CA 1
ATOM 1041 C C . TRP A 1 132 ? -1.204 -5.327 3.016 1.00 96.62 132 TRP A C 1
ATOM 1043 O O . TRP A 1 132 ? -0.122 -4.865 2.672 1.00 96.62 132 TRP A O 1
ATOM 1053 N N . TRP A 1 133 ? -1.454 -6.641 3.081 1.00 95.62 133 TRP A N 1
ATOM 1054 C CA . TRP A 1 133 ? -0.455 -7.664 2.765 1.00 95.62 133 TRP A CA 1
ATOM 1055 C C . TRP A 1 133 ? 0.150 -7.459 1.373 1.00 95.62 133 TRP A C 1
ATOM 1057 O O . TRP A 1 133 ? 1.359 -7.517 1.220 1.00 95.62 133 TRP A O 1
ATOM 1067 N N . THR A 1 134 ? -0.682 -7.183 0.365 1.00 97.19 134 THR A N 1
ATOM 1068 C CA . THR A 1 134 ? -0.231 -7.075 -1.034 1.00 97.19 134 THR A CA 1
ATOM 1069 C C . THR A 1 134 ? 0.746 -5.926 -1.202 1.00 97.19 134 THR A C 1
ATOM 1071 O O . THR A 1 134 ? 1.803 -6.095 -1.800 1.00 97.19 134 THR A O 1
ATOM 1074 N N . LEU A 1 135 ? 0.403 -4.759 -0.656 1.00 98.00 135 LEU A N 1
ATOM 1075 C CA . LEU A 1 135 ? 1.264 -3.589 -0.751 1.00 98.00 135 LEU A CA 1
ATOM 1076 C C . LEU A 1 135 ? 2.552 -3.767 0.063 1.00 98.00 135 LEU A C 1
ATOM 1078 O O . LEU A 1 135 ? 3.631 -3.481 -0.449 1.00 98.00 135 LEU A O 1
ATOM 1082 N N . GLN A 1 136 ? 2.448 -4.298 1.285 1.00 96.56 136 GLN A N 1
ATOM 1083 C CA . GLN A 1 136 ? 3.615 -4.640 2.099 1.00 96.56 136 GLN A CA 1
ATOM 1084 C C . GLN A 1 136 ? 4.548 -5.586 1.335 1.00 96.56 136 GLN A C 1
ATOM 1086 O O . GLN A 1 136 ? 5.747 -5.331 1.240 1.00 96.56 136 GLN A O 1
ATOM 1091 N N . ARG A 1 137 ? 3.993 -6.649 0.743 1.00 96.38 137 ARG A N 1
ATOM 1092 C CA . ARG A 1 137 ? 4.783 -7.671 0.066 1.00 96.38 137 ARG A CA 1
ATOM 1093 C C . ARG A 1 137 ? 5.469 -7.144 -1.187 1.00 96.38 137 ARG A C 1
ATOM 1095 O O . ARG A 1 137 ? 6.617 -7.494 -1.438 1.00 96.38 137 ARG A O 1
ATOM 1102 N N . ILE A 1 138 ? 4.811 -6.257 -1.933 1.00 96.94 138 ILE A N 1
ATOM 1103 C CA . ILE A 1 138 ? 5.445 -5.539 -3.045 1.00 96.94 138 ILE A CA 1
ATOM 1104 C C . ILE A 1 138 ? 6.682 -4.791 -2.551 1.00 96.94 138 ILE A C 1
ATOM 1106 O O . ILE A 1 138 ? 7.756 -4.996 -3.103 1.00 96.94 138 ILE A O 1
ATOM 1110 N N . TYR A 1 139 ? 6.564 -3.987 -1.491 1.00 96.19 139 TYR A N 1
ATOM 1111 C CA . TYR A 1 139 ? 7.711 -3.250 -0.957 1.00 96.19 139 TYR A CA 1
ATOM 1112 C C . TYR A 1 139 ? 8.840 -4.168 -0.487 1.00 96.19 139 TYR A C 1
ATOM 1114 O O . TYR A 1 139 ? 10.007 -3.899 -0.761 1.00 96.19 139 TYR A O 1
ATOM 1122 N N . GLU A 1 140 ? 8.517 -5.289 0.157 1.00 95.38 140 GLU A N 1
ATOM 1123 C CA . GLU A 1 140 ? 9.512 -6.284 0.564 1.00 95.38 140 GLU A CA 1
ATOM 1124 C C . GLU A 1 140 ? 10.246 -6.916 -0.624 1.00 95.38 140 GLU A C 1
ATOM 1126 O O . GLU A 1 140 ? 11.468 -7.067 -0.571 1.00 95.38 140 GLU A O 1
ATOM 1131 N N . LEU A 1 141 ? 9.522 -7.268 -1.690 1.00 96.00 141 LEU A N 1
ATOM 1132 C CA . LEU A 1 141 ? 10.084 -7.860 -2.907 1.00 96.00 141 LEU A CA 1
ATOM 1133 C C . LEU A 1 141 ? 10.892 -6.843 -3.728 1.00 96.00 141 LEU A C 1
ATOM 1135 O O . LEU A 1 141 ? 11.828 -7.223 -4.430 1.00 96.00 141 LEU A O 1
ATOM 1139 N N . THR A 1 142 ? 10.571 -5.548 -3.626 1.00 95.12 142 THR A N 1
ATOM 1140 C CA . THR A 1 142 ? 11.273 -4.483 -4.358 1.00 95.12 142 THR A CA 1
ATOM 1141 C C . THR A 1 142 ? 12.374 -3.786 -3.559 1.00 95.12 142 THR A C 1
ATOM 1143 O O . THR A 1 142 ? 13.106 -2.985 -4.133 1.00 95.12 142 THR A O 1
ATOM 1146 N N . LYS A 1 143 ? 12.540 -4.076 -2.260 1.00 93.56 143 LYS A N 1
ATOM 1147 C CA . LYS A 1 143 ? 13.449 -3.331 -1.359 1.00 93.56 143 LYS A CA 1
ATOM 1148 C C . LYS A 1 143 ? 14.907 -3.270 -1.835 1.00 93.56 143 LYS A C 1
ATOM 1150 O O . LYS A 1 143 ? 15.605 -2.290 -1.589 1.00 93.56 143 LYS A O 1
ATOM 1155 N N . ASP A 1 144 ? 15.361 -4.323 -2.513 1.00 93.31 144 ASP A N 1
ATOM 1156 C CA . ASP A 1 144 ? 16.740 -4.473 -2.986 1.00 93.31 144 ASP A CA 1
ATOM 1157 C C . ASP A 1 144 ? 16.895 -4.082 -4.461 1.00 93.31 144 ASP A C 1
ATOM 1159 O O . ASP A 1 144 ? 17.973 -4.230 -5.045 1.00 93.31 144 ASP A O 1
ATOM 1163 N N . TRP A 1 145 ? 15.840 -3.559 -5.093 1.00 94.25 145 TRP A N 1
ATOM 1164 C CA . TRP A 1 145 ? 15.924 -3.110 -6.472 1.00 94.25 145 TRP A CA 1
ATOM 1165 C C . TRP A 1 145 ? 16.848 -1.903 -6.580 1.00 94.25 145 TRP A C 1
ATOM 1167 O O . TRP A 1 145 ? 16.614 -0.837 -6.013 1.00 94.25 145 TRP A O 1
ATOM 1177 N N . LYS A 1 146 ? 17.899 -2.066 -7.377 1.00 92.38 146 LYS A N 1
ATOM 1178 C CA . LYS A 1 146 ? 18.808 -0.996 -7.780 1.00 92.38 146 LYS A CA 1
ATOM 1179 C C . LYS A 1 146 ? 18.680 -0.782 -9.279 1.00 92.38 146 LYS A C 1
ATOM 1181 O O . LYS A 1 146 ? 18.457 -1.743 -10.011 1.00 92.38 146 LYS A O 1
ATOM 1186 N N . ALA A 1 147 ? 18.861 0.461 -9.709 1.00 88.25 147 ALA A N 1
ATOM 1187 C CA . ALA A 1 147 ? 19.155 0.776 -11.100 1.00 88.25 147 ALA A CA 1
ATOM 1188 C C . ALA A 1 147 ? 20.626 0.475 -11.424 1.00 88.25 147 ALA A C 1
ATOM 1190 O O . ALA A 1 147 ? 21.458 0.363 -10.520 1.00 88.25 147 ALA A O 1
ATOM 1191 N N . ALA A 1 148 ? 20.975 0.477 -12.712 1.00 84.81 148 ALA A N 1
ATOM 1192 C CA . ALA A 1 148 ? 22.357 0.339 -13.183 1.00 84.81 148 ALA A CA 1
ATOM 1193 C C . ALA A 1 148 ? 23.368 1.335 -12.562 1.00 84.81 148 ALA A C 1
ATOM 1195 O O . ALA A 1 148 ? 24.560 1.041 -12.498 1.00 84.81 148 ALA A O 1
ATOM 1196 N N . ASP A 1 149 ? 22.918 2.507 -12.093 1.00 82.94 149 ASP A N 1
ATOM 1197 C CA . ASP A 1 149 ? 23.759 3.499 -11.401 1.00 82.94 149 ASP A CA 1
ATOM 1198 C C . ASP A 1 149 ? 23.911 3.243 -9.886 1.00 82.94 149 ASP A C 1
ATOM 1200 O O . ASP A 1 149 ? 24.479 4.071 -9.171 1.00 82.94 149 ASP A O 1
ATOM 1204 N N . GLY A 1 150 ? 23.403 2.109 -9.394 1.00 87.00 150 GLY A N 1
ATOM 1205 C CA . GLY A 1 150 ? 23.464 1.683 -7.998 1.00 87.00 150 GLY A CA 1
ATOM 1206 C C . GLY A 1 150 ? 22.430 2.340 -7.084 1.00 87.00 150 GLY A C 1
ATOM 1207 O O . GLY A 1 150 ? 22.397 2.021 -5.896 1.00 87.00 150 GLY A O 1
ATOM 1208 N N . LYS A 1 151 ? 21.582 3.245 -7.592 1.00 88.19 151 LYS A N 1
ATOM 1209 C CA . LYS A 1 151 ? 20.546 3.895 -6.778 1.00 88.19 151 LYS A CA 1
ATOM 1210 C C . LYS A 1 151 ? 19.306 3.030 -6.632 1.00 88.19 151 LYS A C 1
ATOM 1212 O O . LYS A 1 151 ? 18.825 2.460 -7.612 1.00 88.19 151 LYS A O 1
ATOM 1217 N N . ASP A 1 152 ? 18.712 3.086 -5.448 1.00 91.12 152 ASP A N 1
ATOM 1218 C CA . ASP A 1 152 ? 17.466 2.396 -5.114 1.00 91.12 152 ASP A CA 1
ATOM 1219 C C . ASP A 1 152 ? 16.337 2.751 -6.076 1.00 91.12 152 ASP A C 1
ATOM 1221 O O . ASP A 1 152 ? 16.178 3.912 -6.475 1.00 91.12 152 ASP A O 1
ATOM 1225 N N . LEU A 1 153 ? 15.570 1.741 -6.461 1.00 92.50 153 LEU A N 1
ATOM 1226 C CA . LEU A 1 153 ? 14.312 1.852 -7.179 1.00 92.50 153 LEU A CA 1
ATOM 1227 C C . LEU A 1 153 ? 13.196 1.626 -6.165 1.00 92.50 153 LEU A C 1
ATOM 1229 O O . LEU A 1 153 ? 12.987 0.510 -5.708 1.00 92.50 153 LEU A O 1
ATOM 1233 N N . THR A 1 154 ? 12.507 2.700 -5.799 1.00 93.88 154 THR A N 1
ATOM 1234 C CA . THR A 1 154 ? 11.427 2.664 -4.809 1.00 93.88 154 THR A CA 1
ATOM 1235 C C . THR A 1 154 ? 10.116 3.095 -5.436 1.00 93.88 154 THR A C 1
ATOM 1237 O O . THR A 1 154 ? 10.102 3.660 -6.534 1.00 93.88 154 THR A O 1
ATOM 1240 N N . HIS A 1 155 ? 9.017 2.862 -4.736 1.00 94.88 155 HIS A N 1
ATOM 1241 C CA . HIS A 1 155 ? 7.676 3.086 -5.242 1.00 94.88 155 HIS A CA 1
ATOM 1242 C C . HIS A 1 155 ? 6.868 3.978 -4.302 1.00 94.88 155 HIS A C 1
ATOM 1244 O O . HIS A 1 155 ? 7.017 3.962 -3.079 1.00 94.88 155 HIS A O 1
ATOM 1250 N N . SER A 1 156 ? 5.983 4.771 -4.889 1.00 95.88 156 SER A N 1
ATOM 1251 C CA . SER A 1 156 ? 4.870 5.376 -4.167 1.00 95.88 156 SER A CA 1
ATOM 1252 C C . SER A 1 156 ? 3.608 4.566 -4.427 1.00 95.88 156 SER A C 1
ATOM 1254 O O . SER A 1 156 ? 3.471 3.976 -5.498 1.00 95.88 156 SER A O 1
ATOM 1256 N N . ALA A 1 157 ? 2.689 4.530 -3.465 1.00 98.00 157 ALA A N 1
ATOM 1257 C CA . ALA A 1 157 ? 1.406 3.872 -3.662 1.00 98.00 157 ALA A CA 1
ATOM 1258 C C . ALA A 1 157 ? 0.212 4.672 -3.144 1.00 98.00 157 ALA A C 1
ATOM 1260 O O . ALA A 1 157 ? 0.300 5.449 -2.191 1.00 98.00 157 ALA A O 1
ATOM 1261 N N . GLY A 1 158 ? -0.932 4.435 -3.775 1.00 98.19 158 GLY A N 1
ATOM 1262 C CA . GLY A 1 158 ? -2.246 4.818 -3.289 1.00 98.19 158 GLY A CA 1
ATOM 1263 C C . GLY A 1 158 ? -3.073 3.572 -3.010 1.00 98.19 158 GLY A C 1
ATOM 1264 O O . GLY A 1 158 ? -3.263 2.745 -3.901 1.00 98.19 158 GLY A O 1
ATOM 1265 N N . LEU A 1 159 ? -3.569 3.440 -1.782 1.00 98.44 159 LEU A N 1
ATOM 1266 C CA . LEU A 1 159 ? -4.332 2.280 -1.318 1.00 98.44 159 LEU A CA 1
ATOM 1267 C C . LEU A 1 159 ? -5.762 2.684 -0.948 1.00 98.44 159 LEU A C 1
ATOM 1269 O O . LEU A 1 159 ? -5.980 3.427 0.004 1.00 98.44 159 LEU A O 1
ATOM 1273 N N . VAL A 1 160 ? -6.762 2.168 -1.657 1.00 97.88 160 VAL A N 1
ATOM 1274 C CA . VAL A 1 160 ? -8.173 2.459 -1.361 1.00 97.88 160 VAL A CA 1
ATOM 1275 C C . VAL A 1 160 ? -8.898 1.197 -0.934 1.00 97.88 160 VAL A C 1
ATOM 1277 O O . VAL A 1 160 ? -8.995 0.248 -1.708 1.00 97.88 160 VAL A O 1
ATOM 1280 N N . PHE A 1 161 ? -9.489 1.209 0.258 1.00 97.50 161 PHE A N 1
ATOM 1281 C CA . PHE A 1 161 ? -10.434 0.183 0.694 1.00 97.50 161 PHE A CA 1
ATOM 1282 C C . PHE A 1 161 ? -11.862 0.648 0.423 1.00 97.50 161 PHE A C 1
ATOM 1284 O O . PHE A 1 161 ? -12.254 1.731 0.852 1.00 97.50 161 PHE A O 1
ATOM 1291 N N . CYS A 1 162 ? -12.660 -0.154 -0.278 1.00 96.25 162 CYS A N 1
ATOM 1292 C CA . CYS A 1 162 ? -14.037 0.206 -0.625 1.00 96.25 162 CYS A CA 1
ATOM 1293 C C . CYS A 1 162 ? -14.917 -1.030 -0.865 1.00 96.25 162 CYS A C 1
ATOM 1295 O O . CYS A 1 162 ? -14.428 -2.157 -0.924 1.00 96.25 162 CYS A O 1
ATOM 1297 N N . GLY A 1 163 ? -16.232 -0.841 -1.001 1.00 95.56 163 GLY A N 1
ATOM 1298 C CA . GLY A 1 163 ? -17.137 -1.923 -1.402 1.00 95.56 163 GLY A CA 1
ATOM 1299 C C . GLY A 1 163 ? -16.934 -2.341 -2.864 1.00 95.56 163 GLY A C 1
ATOM 1300 O O . GLY A 1 163 ? -16.733 -1.492 -3.724 1.00 95.56 163 GLY A O 1
ATOM 1301 N N . ALA A 1 164 ? -17.081 -3.627 -3.181 1.00 94.75 164 ALA A N 1
ATOM 1302 C CA . ALA A 1 164 ? -16.916 -4.178 -4.535 1.00 94.75 164 ALA A CA 1
ATOM 1303 C C . ALA A 1 164 ? -17.892 -3.595 -5.579 1.00 94.75 164 ALA A C 1
ATOM 1305 O O . ALA A 1 164 ? -17.655 -3.676 -6.780 1.00 94.75 164 ALA A O 1
ATOM 1306 N N . LYS A 1 165 ? -18.988 -2.976 -5.119 1.00 93.25 165 LYS A N 1
ATOM 1307 C CA . LYS A 1 165 ? -19.979 -2.278 -5.958 1.00 93.25 165 LYS A CA 1
ATOM 1308 C C . LYS A 1 165 ? -19.629 -0.810 -6.227 1.00 93.25 165 LYS A C 1
ATOM 1310 O O . LYS A 1 165 ? -20.416 -0.107 -6.859 1.00 93.25 165 LYS A O 1
ATOM 1315 N N . ALA A 1 166 ? -18.495 -0.326 -5.720 1.00 92.44 166 ALA A N 1
ATOM 1316 C CA . ALA A 1 166 ? -18.031 1.029 -5.975 1.00 92.44 166 ALA A CA 1
ATOM 1317 C C . ALA A 1 166 ? -17.831 1.263 -7.481 1.00 92.44 166 ALA A C 1
ATOM 1319 O O . ALA A 1 166 ? -17.339 0.367 -8.172 1.00 92.44 166 ALA A O 1
ATOM 1320 N N . PRO A 1 167 ? -18.127 2.464 -8.009 1.00 92.38 167 PRO A N 1
ATOM 1321 C CA . PRO A 1 167 ? -17.789 2.801 -9.388 1.00 92.38 167 PRO A CA 1
ATOM 1322 C C . PRO A 1 167 ? -16.269 2.729 -9.613 1.00 92.38 167 PRO A C 1
ATOM 1324 O O . PRO A 1 167 ? -15.540 3.647 -9.231 1.00 92.38 167 PRO A O 1
ATOM 1327 N N . ILE A 1 168 ? -15.794 1.650 -10.248 1.00 92.06 168 ILE A N 1
ATOM 1328 C CA . ILE A 1 168 ? -14.359 1.322 -10.343 1.00 92.06 168 ILE A CA 1
ATOM 1329 C C . ILE A 1 168 ? -13.523 2.450 -10.943 1.00 92.06 168 ILE A C 1
ATOM 1331 O O . ILE A 1 168 ? -12.436 2.724 -10.451 1.00 92.06 168 ILE A O 1
ATOM 1335 N N . TYR A 1 169 ? -14.054 3.166 -11.939 1.00 91.94 169 TYR A N 1
ATOM 1336 C CA . TYR A 1 169 ? -13.367 4.307 -12.544 1.00 91.94 169 TYR A CA 1
ATOM 1337 C C . TYR A 1 169 ? -13.017 5.380 -11.507 1.00 91.94 169 TYR A C 1
ATOM 1339 O O . TYR A 1 169 ? -11.894 5.867 -11.478 1.00 91.94 169 TYR A O 1
ATOM 1347 N N . ARG A 1 170 ? -13.952 5.712 -10.609 1.00 93.00 170 ARG A N 1
ATOM 1348 C CA . ARG A 1 170 ? -13.705 6.745 -9.601 1.00 93.00 170 ARG A CA 1
ATOM 1349 C C . ARG A 1 170 ? -12.762 6.268 -8.496 1.00 93.00 170 ARG A C 1
ATOM 1351 O O . ARG A 1 170 ? -11.956 7.052 -8.010 1.00 93.00 170 ARG A O 1
ATOM 1358 N N . VAL A 1 171 ? -12.856 4.994 -8.110 1.00 94.88 171 VAL A N 1
ATOM 1359 C CA . VAL A 1 171 ? -11.942 4.391 -7.125 1.00 94.88 171 VAL A CA 1
ATOM 1360 C C . VAL A 1 171 ? -10.521 4.324 -7.680 1.00 94.88 171 VAL A C 1
ATOM 1362 O O . VAL A 1 171 ? -9.581 4.664 -6.970 1.00 94.88 171 VAL A O 1
ATOM 1365 N N . LYS A 1 172 ? -10.373 3.957 -8.958 1.00 95.44 172 LYS A N 1
ATOM 1366 C CA . LYS A 1 172 ? -9.101 3.997 -9.682 1.00 95.44 172 LYS A CA 1
ATOM 1367 C C . LYS A 1 172 ? -8.494 5.400 -9.638 1.00 95.44 172 LYS A C 1
ATOM 1369 O O . LYS A 1 172 ? -7.378 5.545 -9.158 1.00 95.44 172 LYS A O 1
ATOM 1374 N N . THR A 1 173 ? -9.246 6.422 -10.055 1.00 95.00 173 THR A N 1
ATOM 1375 C CA . THR A 1 173 ? -8.766 7.813 -10.028 1.00 95.00 173 THR A CA 1
ATOM 1376 C C . THR A 1 173 ? -8.353 8.249 -8.624 1.00 95.00 173 THR A C 1
ATOM 1378 O O . THR A 1 173 ? -7.343 8.922 -8.455 1.00 95.00 173 THR A O 1
ATOM 1381 N N . LEU A 1 174 ? -9.102 7.848 -7.594 1.00 95.62 174 LEU A N 1
ATOM 1382 C CA . LEU A 1 174 ? -8.732 8.141 -6.213 1.00 95.62 174 LEU A CA 1
ATOM 1383 C C . LEU A 1 174 ? -7.420 7.453 -5.802 1.00 95.62 174 LEU A C 1
ATOM 1385 O O . LEU A 1 174 ? -6.575 8.098 -5.185 1.00 95.62 174 LEU A O 1
ATOM 1389 N N . ALA A 1 175 ? -7.230 6.178 -6.150 1.00 97.25 175 ALA A N 1
ATOM 1390 C CA . ALA A 1 175 ? -5.986 5.460 -5.875 1.00 97.25 175 ALA A CA 1
ATOM 1391 C C . ALA A 1 175 ? -4.789 6.118 -6.585 1.00 97.25 175 ALA A C 1
ATOM 1393 O O . ALA A 1 175 ? -3.755 6.336 -5.962 1.00 97.25 175 ALA A O 1
ATOM 1394 N N . GLU A 1 176 ? -4.942 6.520 -7.848 1.00 96.31 176 GLU A N 1
ATOM 1395 C CA . GLU A 1 176 ? -3.912 7.246 -8.609 1.00 96.31 176 GLU A CA 1
ATOM 1396 C C . GLU A 1 176 ? -3.597 8.622 -7.988 1.00 96.31 176 GLU A C 1
ATOM 1398 O O . GLU A 1 176 ? -2.431 9.009 -7.865 1.00 96.31 176 GLU A O 1
ATOM 1403 N N . ASN A 1 177 ? -4.621 9.349 -7.527 1.00 95.69 177 ASN A N 1
ATOM 1404 C CA . ASN A 1 177 ? -4.449 10.633 -6.842 1.00 95.69 177 ASN A CA 1
ATOM 1405 C C . ASN A 1 177 ? -3.715 10.472 -5.503 1.00 95.69 177 ASN A C 1
ATOM 1407 O O . ASN A 1 177 ? -2.823 11.262 -5.203 1.00 95.69 177 ASN A O 1
ATOM 1411 N N . LEU A 1 178 ? -4.046 9.441 -4.717 1.00 96.62 178 LEU A N 1
ATOM 1412 C CA . LEU A 1 178 ? -3.334 9.103 -3.478 1.00 96.62 178 LEU A CA 1
ATOM 1413 C C . LEU A 1 178 ? -1.875 8.721 -3.756 1.00 96.62 178 LEU A C 1
ATOM 1415 O O . LEU A 1 178 ? -0.977 9.183 -3.054 1.00 96.62 178 LEU A O 1
ATOM 1419 N N . CYS A 1 179 ? -1.628 7.941 -4.811 1.00 96.25 179 CYS A N 1
ATOM 1420 C CA . CYS A 1 179 ? -0.284 7.577 -5.250 1.00 96.25 179 CYS A CA 1
ATOM 1421 C C . CYS A 1 179 ? 0.537 8.823 -5.621 1.00 96.25 179 CYS A C 1
ATOM 1423 O O . CYS A 1 179 ? 1.649 9.027 -5.127 1.00 96.25 179 CYS A O 1
ATOM 1425 N N . THR A 1 180 ? -0.057 9.727 -6.405 1.00 94.31 180 THR A N 1
ATOM 1426 C CA . THR A 1 180 ? 0.552 11.013 -6.780 1.00 94.31 180 THR A CA 1
ATOM 1427 C C . THR A 1 180 ? 0.810 11.898 -5.559 1.00 94.31 180 THR A C 1
ATOM 1429 O O . THR A 1 180 ? 1.872 12.517 -5.453 1.00 94.31 180 THR A O 1
ATOM 1432 N N . PHE A 1 181 ? -0.130 11.940 -4.611 1.00 93.19 181 PHE A N 1
ATOM 1433 C CA . PHE A 1 181 ? 0.009 12.677 -3.356 1.00 93.19 181 PHE A CA 1
ATOM 1434 C C . PHE A 1 181 ? 1.192 12.153 -2.525 1.00 93.19 181 PHE A C 1
ATOM 1436 O O . PHE A 1 181 ? 2.038 12.945 -2.096 1.00 93.19 181 PHE A O 1
ATOM 1443 N N . ALA A 1 182 ? 1.312 10.828 -2.379 1.00 93.31 182 ALA A N 1
ATOM 1444 C CA . ALA A 1 182 ? 2.437 10.179 -1.705 1.00 93.31 182 ALA A CA 1
ATOM 1445 C C . ALA A 1 182 ? 3.781 10.497 -2.392 1.00 93.31 182 ALA A C 1
ATOM 1447 O O . ALA A 1 182 ? 4.735 10.944 -1.741 1.00 93.31 182 ALA A O 1
ATOM 1448 N N . LYS A 1 183 ? 3.824 10.383 -3.727 1.00 90.50 183 LYS A N 1
ATOM 1449 C CA . LYS A 1 183 ? 5.000 10.686 -4.561 1.00 90.50 183 LYS A CA 1
ATOM 1450 C C . LYS A 1 183 ? 5.445 12.145 -4.456 1.00 90.50 183 LYS A C 1
ATOM 1452 O O . LYS A 1 183 ? 6.639 12.441 -4.411 1.00 90.50 183 LYS A O 1
ATOM 1457 N N . GLY A 1 184 ? 4.500 13.082 -4.385 1.00 85.38 184 GLY A N 1
ATOM 1458 C CA . GLY A 1 184 ? 4.796 14.512 -4.287 1.00 85.38 184 GLY A CA 1
ATOM 1459 C C . GLY A 1 184 ? 5.578 14.894 -3.026 1.00 85.38 184 GLY A C 1
ATOM 1460 O O . GLY A 1 184 ? 6.372 15.839 -3.060 1.00 85.38 184 GLY A O 1
ATOM 1461 N N . GLN A 1 185 ? 5.392 14.168 -1.919 1.00 74.06 185 GLN A N 1
ATOM 1462 C CA . GLN A 1 185 ? 6.118 14.430 -0.670 1.00 74.06 185 GLN A CA 1
ATOM 1463 C C . GLN A 1 185 ? 7.369 13.564 -0.506 1.00 74.06 185 GLN A C 1
ATOM 1465 O O . GLN A 1 185 ? 8.323 14.037 0.118 1.00 74.06 185 GLN A O 1
ATOM 1470 N N . SER A 1 186 ? 7.414 12.357 -1.091 1.00 69.25 186 SER A N 1
ATOM 1471 C CA . SER A 1 186 ? 8.632 11.528 -1.104 1.00 69.25 186 SER A CA 1
ATOM 1472 C C . SER A 1 186 ? 9.809 12.276 -1.738 1.00 69.25 186 SER A C 1
ATOM 1474 O O . SER A 1 186 ? 10.933 12.208 -1.252 1.00 69.25 186 SER A O 1
ATOM 1476 N N . GLN A 1 187 ? 9.537 13.099 -2.756 1.00 64.50 187 GLN A N 1
ATOM 1477 C CA . GLN A 1 187 ? 10.550 13.892 -3.455 1.00 64.50 187 GLN A CA 1
ATOM 1478 C C . GLN A 1 187 ? 11.033 15.139 -2.698 1.00 64.50 187 GLN A C 1
ATOM 1480 O O . GLN A 1 187 ? 12.150 15.596 -2.945 1.00 64.50 187 GLN A O 1
ATOM 1485 N N . LYS A 1 188 ? 10.204 15.726 -1.823 1.00 58.28 188 LYS A N 1
ATOM 1486 C CA . LYS A 1 188 ? 10.476 17.036 -1.198 1.00 58.28 188 LYS A CA 1
ATOM 1487 C C . LYS A 1 188 ? 11.219 16.947 0.126 1.00 58.28 188 LYS A C 1
ATOM 1489 O O . LYS A 1 188 ? 11.943 17.878 0.472 1.00 58.28 188 LYS A O 1
ATOM 1494 N N . HIS A 1 189 ? 11.008 15.875 0.883 1.00 47.19 189 HIS A N 1
ATOM 1495 C CA . HIS A 1 189 ? 11.382 15.859 2.296 1.00 47.19 189 HIS A CA 1
ATOM 1496 C C . HIS A 1 189 ? 12.267 14.714 2.722 1.00 47.19 189 HIS A C 1
ATOM 1498 O O . HIS A 1 189 ? 12.524 14.584 3.914 1.00 47.19 189 HIS A O 1
ATOM 1504 N N . ASP A 1 190 ? 12.793 13.947 1.774 1.00 44.28 190 ASP A N 1
ATOM 1505 C CA . ASP A 1 190 ? 13.651 12.858 2.166 1.00 44.28 190 ASP A CA 1
ATOM 1506 C C . ASP A 1 190 ? 14.634 12.459 1.068 1.00 44.28 190 ASP A C 1
ATOM 1508 O O . ASP A 1 190 ? 14.267 12.142 -0.063 1.00 44.28 190 ASP A O 1
ATOM 1512 N N . ARG A 1 191 ? 15.918 12.476 1.422 1.00 44.00 191 ARG A N 1
ATOM 1513 C CA . ARG A 1 191 ? 16.930 11.717 0.687 1.00 44.00 191 ARG A CA 1
ATOM 1514 C C . ARG A 1 191 ? 16.854 10.223 1.062 1.00 44.00 191 ARG A C 1
ATOM 1516 O O . ARG A 1 191 ? 17.522 9.440 0.399 1.00 44.00 191 ARG A O 1
ATOM 1523 N N . GLU A 1 192 ? 16.017 9.848 2.045 1.00 51.09 192 GLU A N 1
ATOM 1524 C CA . GLU A 1 192 ? 15.853 8.493 2.598 1.00 51.09 192 GLU A CA 1
ATOM 1525 C C . GLU A 1 192 ? 14.425 7.905 2.472 1.00 51.09 192 GLU A C 1
ATOM 1527 O O . GLU A 1 192 ? 14.216 6.755 2.857 1.00 51.09 192 GLU A O 1
ATOM 1532 N N . ARG A 1 193 ? 13.418 8.614 1.926 1.00 60.31 193 ARG A N 1
ATOM 1533 C CA . ARG A 1 193 ? 12.070 8.030 1.717 1.00 60.31 193 ARG A CA 1
ATOM 1534 C C . ARG A 1 193 ? 12.121 7.128 0.502 1.00 60.31 193 ARG A C 1
ATOM 1536 O O . ARG A 1 193 ? 11.970 7.576 -0.633 1.00 60.31 193 ARG A O 1
ATOM 1543 N N . GLY A 1 194 ? 12.371 5.860 0.796 1.00 81.62 194 GLY A N 1
ATOM 1544 C CA . GLY A 1 194 ? 12.138 4.748 -0.097 1.00 81.62 194 GLY A CA 1
ATOM 1545 C C . GLY A 1 194 ? 10.647 4.567 -0.370 1.00 81.62 194 GLY A C 1
ATOM 1546 O O . GLY A 1 194 ? 9.979 5.475 -0.863 1.00 81.62 194 GLY A O 1
ATOM 1547 N N . ASP A 1 195 ? 10.128 3.389 -0.072 1.00 93.38 195 ASP A N 1
ATOM 1548 C CA . ASP A 1 195 ? 8.736 3.052 -0.335 1.00 93.38 195 ASP A CA 1
ATOM 1549 C C . ASP A 1 195 ? 7.763 3.793 0.599 1.00 93.38 195 ASP A C 1
ATOM 1551 O O . ASP A 1 195 ? 7.917 3.773 1.826 1.00 93.38 195 ASP A O 1
ATOM 1555 N N . VAL A 1 196 ? 6.754 4.463 0.029 1.00 95.25 196 VAL A N 1
ATOM 1556 C CA . VAL A 1 196 ? 5.743 5.233 0.782 1.00 95.25 196 VAL A CA 1
ATOM 1557 C C . VAL A 1 196 ? 4.350 5.104 0.185 1.00 95.25 196 VAL A C 1
ATOM 1559 O O . VAL A 1 196 ? 4.194 4.943 -1.023 1.00 95.25 196 VAL A O 1
ATOM 1562 N N . PHE A 1 197 ? 3.320 5.275 1.008 1.00 97.12 197 PHE A N 1
ATOM 1563 C CA . PHE A 1 197 ? 1.942 5.226 0.540 1.00 97.12 197 PHE A CA 1
ATOM 1564 C C . PHE A 1 197 ? 1.027 6.219 1.247 1.00 97.12 197 PHE A C 1
ATOM 1566 O O . PHE A 1 197 ? 1.269 6.634 2.380 1.00 97.12 197 PHE A O 1
ATOM 1573 N N . ALA A 1 198 ? -0.056 6.569 0.564 1.00 96.75 198 ALA A N 1
ATOM 1574 C CA . ALA A 1 198 ? -1.232 7.192 1.152 1.00 96.75 198 ALA A CA 1
ATOM 1575 C C . ALA A 1 198 ? -2.430 6.258 0.959 1.00 96.75 198 ALA A C 1
ATOM 1577 O O . ALA A 1 198 ? -2.447 5.431 0.042 1.00 96.75 198 ALA A O 1
ATOM 1578 N N . TYR A 1 199 ? -3.439 6.370 1.818 1.00 97.44 199 TYR A N 1
ATOM 1579 C CA . TYR A 1 199 ? -4.598 5.489 1.750 1.00 97.44 199 TYR A CA 1
ATOM 1580 C C . TYR A 1 199 ? -5.916 6.224 1.994 1.00 97.44 199 TYR A C 1
ATOM 1582 O O . TYR A 1 199 ? -5.937 7.337 2.516 1.00 97.44 199 TYR A O 1
ATOM 1590 N N . GLN A 1 200 ? -7.025 5.567 1.651 1.00 95.12 200 GLN A N 1
ATOM 1591 C CA . GLN A 1 200 ? -8.355 5.963 2.103 1.00 95.12 200 GLN A CA 1
ATOM 1592 C C . GLN A 1 200 ? -9.258 4.748 2.336 1.00 95.12 200 GLN A C 1
ATOM 1594 O O . GLN A 1 200 ? -9.277 3.801 1.549 1.00 95.12 200 GLN A O 1
ATOM 1599 N N . VAL A 1 201 ? -10.046 4.794 3.412 1.00 94.31 201 VAL A N 1
ATOM 1600 C CA . VAL A 1 201 ? -11.100 3.812 3.700 1.00 94.31 201 VAL A CA 1
ATOM 1601 C C . VAL A 1 201 ? -12.460 4.434 3.395 1.00 94.31 201 VAL A C 1
ATOM 1603 O O . VAL A 1 201 ? -12.869 5.401 4.032 1.00 94.31 201 VAL A O 1
ATOM 1606 N N . LEU A 1 202 ? -13.177 3.869 2.426 1.00 91.88 202 LEU A N 1
ATOM 1607 C CA . LEU A 1 202 ? -14.486 4.341 1.987 1.00 91.88 202 LEU A CA 1
ATOM 1608 C C . LEU A 1 202 ? -15.594 3.435 2.529 1.00 91.88 202 LEU A C 1
ATOM 1610 O O . LEU A 1 202 ? -15.835 2.342 2.012 1.00 91.88 202 LEU A O 1
ATOM 1614 N N . GLU A 1 203 ? -16.291 3.909 3.563 1.00 81.50 203 GLU A N 1
ATOM 1615 C CA . GLU A 1 203 ? -17.490 3.241 4.095 1.00 81.50 203 GLU A CA 1
ATOM 1616 C C . GLU A 1 203 ? -18.764 3.618 3.311 1.00 81.50 203 GLU A C 1
ATOM 1618 O O . GLU A 1 203 ? -19.697 2.819 3.239 1.00 81.50 203 GLU A O 1
ATOM 1623 N N . SER A 1 204 ? -18.796 4.797 2.675 1.00 76.38 204 SER A N 1
ATOM 1624 C CA . SER A 1 204 ? -19.831 5.204 1.714 1.00 76.38 204 SER A CA 1
ATOM 1625 C C . SER A 1 204 ? -19.217 5.929 0.510 1.00 76.38 204 SER A C 1
ATOM 1627 O O . SER A 1 204 ? -18.061 6.356 0.531 1.00 76.38 204 SER A O 1
ATOM 1629 N N . PHE A 1 205 ? -19.991 6.041 -0.571 1.00 68.00 205 PHE A N 1
ATOM 1630 C CA . PHE A 1 205 ? -19.537 6.624 -1.838 1.00 68.00 205 PHE A CA 1
ATOM 1631 C C . PHE A 1 205 ? -19.777 8.131 -1.953 1.00 68.00 205 PHE A C 1
ATOM 1633 O O . PHE A 1 205 ? -19.385 8.726 -2.956 1.00 68.00 205 PHE A O 1
ATOM 1640 N N . ASP A 1 206 ? -20.375 8.752 -0.933 1.00 63.75 206 ASP A N 1
ATOM 1641 C CA . ASP A 1 206 ? -20.783 10.164 -0.958 1.00 63.75 206 ASP A CA 1
ATOM 1642 C C . ASP A 1 206 ? -19.589 11.121 -1.082 1.00 63.75 206 ASP A C 1
ATOM 1644 O O . ASP A 1 206 ? -19.733 12.269 -1.496 1.00 63.75 206 ASP A O 1
ATOM 1648 N N . HIS A 1 207 ? -18.389 10.638 -0.757 1.00 61.19 207 HIS A N 1
ATOM 1649 C CA . HIS A 1 207 ? -17.156 11.422 -0.765 1.00 61.19 207 HIS A CA 1
ATOM 1650 C C . HIS A 1 207 ? -16.284 11.182 -2.007 1.00 61.19 207 HIS A C 1
ATOM 1652 O O . HIS A 1 207 ? -15.291 11.882 -2.202 1.00 61.19 207 HIS A O 1
ATOM 1658 N N . ILE A 1 208 ? -16.649 10.231 -2.877 1.00 63.28 208 ILE A N 1
ATOM 1659 C CA . ILE A 1 208 ? -15.874 9.938 -4.086 1.00 63.28 208 ILE A CA 1
ATOM 1660 C C . ILE A 1 208 ? -16.101 11.038 -5.135 1.00 63.28 208 ILE A C 1
ATOM 1662 O O . ILE A 1 208 ? -17.136 11.065 -5.812 1.00 63.28 208 ILE A O 1
ATOM 1666 N N . GLY A 1 209 ? -15.085 11.883 -5.327 1.00 63.66 209 GLY A N 1
ATOM 1667 C CA . GLY A 1 209 ? -15.070 12.975 -6.307 1.00 63.66 209 GLY A CA 1
ATOM 1668 C C . GLY A 1 209 ? -14.870 14.369 -5.706 1.00 63.66 209 GLY A C 1
ATOM 1669 O O . GLY A 1 209 ? -14.859 15.337 -6.461 1.00 63.66 209 GLY A O 1
ATOM 1670 N N . ARG A 1 210 ? -14.713 14.480 -4.379 1.00 74.19 210 ARG A N 1
ATOM 1671 C CA . ARG A 1 210 ? -14.205 15.704 -3.739 1.00 74.19 210 ARG A CA 1
ATOM 1672 C C . ARG A 1 210 ? -12.713 15.880 -4.040 1.00 74.19 210 ARG A C 1
ATOM 1674 O O . ARG A 1 210 ? -12.036 14.909 -4.383 1.00 74.19 210 ARG A O 1
ATOM 1681 N N . ASP A 1 211 ? -12.216 17.106 -3.895 1.00 85.75 211 ASP A N 1
ATOM 1682 C CA . ASP A 1 211 ? -10.779 17.358 -3.926 1.00 85.75 211 ASP A CA 1
ATOM 1683 C C . ASP A 1 211 ? -10.096 16.586 -2.784 1.00 85.75 211 ASP A C 1
ATOM 1685 O O . ASP A 1 211 ? -10.533 16.633 -1.630 1.00 85.75 211 ASP A O 1
ATOM 1689 N N . LEU A 1 212 ? -9.068 15.805 -3.128 1.00 86.31 212 LEU A N 1
ATOM 1690 C CA . LEU A 1 212 ? -8.395 14.924 -2.176 1.00 86.31 212 LEU A CA 1
ATOM 1691 C C . LEU A 1 212 ? -7.708 15.735 -1.077 1.00 86.31 212 LEU A C 1
ATOM 1693 O O . LEU A 1 212 ? -7.806 15.377 0.094 1.00 86.31 212 LEU A O 1
ATOM 1697 N N . GLU A 1 213 ? -7.011 16.812 -1.437 1.00 87.25 213 GLU A N 1
ATOM 1698 C CA . GLU A 1 213 ? -6.276 17.599 -0.453 1.00 87.25 213 GLU A CA 1
ATOM 1699 C C . GLU A 1 213 ? -7.230 18.342 0.481 1.00 87.25 213 GLU A C 1
ATOM 1701 O O . GLU A 1 213 ? -6.996 18.338 1.686 1.00 87.25 213 GLU A O 1
ATOM 1706 N N . GLU A 1 214 ? -8.323 18.902 -0.043 1.00 86.25 214 GLU A N 1
ATOM 1707 C CA . GLU A 1 214 ? -9.381 19.521 0.761 1.00 86.25 214 GLU A CA 1
ATOM 1708 C C . GLU A 1 214 ? -9.965 18.516 1.763 1.00 86.25 214 GLU A C 1
ATOM 1710 O O . GLU A 1 214 ? -10.033 18.800 2.960 1.00 86.25 214 GLU A O 1
ATOM 1715 N N . TYR A 1 215 ? -10.307 17.305 1.305 1.00 86.62 215 TYR A N 1
ATOM 1716 C CA . TYR A 1 215 ? -10.800 16.244 2.181 1.00 86.62 215 TYR A CA 1
ATOM 1717 C C . TYR A 1 215 ? -9.783 15.901 3.278 1.00 86.62 215 TYR A C 1
ATOM 1719 O O . TYR A 1 215 ? -10.130 15.895 4.460 1.00 86.62 215 TYR A O 1
ATOM 1727 N N . LEU A 1 216 ? -8.523 15.634 2.926 1.00 86.88 216 LEU A N 1
ATOM 1728 C CA . LEU A 1 216 ? -7.505 15.269 3.914 1.00 86.88 216 LEU A CA 1
ATOM 1729 C C . LEU A 1 216 ? -7.243 16.419 4.895 1.00 86.88 216 LEU A C 1
ATOM 1731 O O . LEU A 1 216 ? -7.112 16.193 6.099 1.00 86.88 216 LEU A O 1
ATOM 1735 N N . GLN A 1 217 ? -7.231 17.662 4.412 1.00 85.19 217 GLN A N 1
ATOM 1736 C CA . GLN A 1 217 ? -7.054 18.838 5.252 1.00 85.19 217 GLN A CA 1
ATOM 1737 C C . GLN A 1 217 ? -8.222 19.013 6.226 1.00 85.19 217 GLN A C 1
ATOM 1739 O O . GLN A 1 217 ? -7.979 19.308 7.395 1.00 85.19 217 GLN A O 1
ATOM 1744 N N . GLU A 1 218 ? -9.473 18.799 5.803 1.00 83.56 218 GLU A N 1
ATOM 1745 C CA . GLU A 1 218 ? -10.650 18.798 6.687 1.00 83.56 218 GLU A CA 1
ATOM 1746 C C . GLU A 1 218 ? -10.501 17.767 7.812 1.00 83.56 218 GLU A C 1
ATOM 1748 O O . GLU A 1 218 ? -10.751 18.089 8.976 1.00 83.56 218 GLU A O 1
ATOM 1753 N N . HIS A 1 219 ? -10.010 16.572 7.472 1.00 80.00 219 HIS A N 1
ATOM 1754 C CA . HIS A 1 219 ? -9.868 15.431 8.379 1.00 80.00 219 HIS A CA 1
ATOM 1755 C C . HIS A 1 219 ? -8.560 15.438 9.183 1.00 80.00 219 HIS A C 1
ATOM 1757 O O . HIS A 1 219 ? -8.365 14.576 10.039 1.00 80.00 219 HIS A O 1
ATOM 1763 N N . THR A 1 220 ? -7.672 16.413 8.957 1.00 81.94 220 THR A N 1
ATOM 1764 C CA . THR A 1 220 ? -6.464 16.569 9.770 1.00 81.94 220 THR A CA 1
ATOM 1765 C C . THR A 1 220 ? -6.784 17.362 11.044 1.00 81.94 220 THR A C 1
ATOM 1767 O O . THR A 1 220 ? -7.271 18.494 10.937 1.00 81.94 220 THR A O 1
ATOM 1770 N N . PRO A 1 221 ? -6.487 16.827 12.243 1.00 73.19 221 PRO A N 1
ATOM 1771 C CA . PRO A 1 221 ? -6.613 17.569 13.499 1.00 73.19 221 PRO A CA 1
ATOM 1772 C C . PRO A 1 221 ? -5.641 18.757 13.551 1.00 73.19 221 PRO A C 1
ATOM 1774 O O . PRO A 1 221 ? -5.994 19.852 13.982 1.00 73.19 221 PRO A O 1
ATOM 1777 N N . ASP A 1 222 ? -4.422 18.528 13.068 1.00 70.00 222 ASP A N 1
ATOM 1778 C CA . ASP A 1 222 ? -3.372 19.523 12.912 1.00 70.00 222 ASP A CA 1
ATOM 1779 C C . ASP A 1 222 ? -3.597 20.375 11.647 1.00 70.00 222 ASP A C 1
ATOM 1781 O O . ASP A 1 222 ? -3.734 19.854 10.542 1.00 70.00 222 ASP A O 1
ATOM 1785 N N . LYS A 1 223 ? -3.646 21.702 11.797 1.00 72.94 223 LYS A N 1
ATOM 1786 C CA . LYS A 1 223 ? -3.800 22.651 10.678 1.00 72.94 223 LYS A CA 1
ATOM 1787 C C . LYS A 1 223 ? -2.478 23.328 10.285 1.00 72.94 223 LYS A C 1
ATOM 1789 O O . LYS A 1 223 ? -2.507 24.335 9.583 1.00 72.94 223 LYS A O 1
ATOM 1794 N N . THR A 1 224 ? -1.332 22.815 10.738 1.00 76.50 224 THR A N 1
ATOM 1795 C CA . THR A 1 224 ? -0.002 23.294 10.327 1.00 76.50 224 THR A CA 1
ATOM 1796 C C . THR A 1 224 ? 0.326 22.919 8.882 1.00 76.50 224 THR A C 1
ATOM 1798 O O . THR A 1 224 ? -0.198 21.945 8.351 1.00 76.50 224 THR A O 1
ATOM 1801 N N . ASP A 1 225 ? 1.279 23.619 8.258 1.00 73.94 225 ASP A N 1
ATOM 1802 C CA . ASP A 1 225 ? 1.746 23.339 6.887 1.00 73.94 225 ASP A CA 1
ATOM 1803 C C . ASP A 1 225 ? 2.369 21.938 6.702 1.00 73.94 225 ASP A C 1
ATOM 1805 O O . ASP A 1 225 ? 2.575 21.482 5.574 1.00 73.94 225 ASP A O 1
ATOM 1809 N N . THR A 1 226 ? 2.665 21.223 7.793 1.00 78.62 226 THR A N 1
ATOM 1810 C CA . THR A 1 226 ? 3.228 19.866 7.764 1.00 78.62 226 THR A CA 1
ATOM 1811 C C . THR A 1 226 ? 2.187 18.756 7.652 1.00 78.62 226 THR A C 1
ATOM 1813 O O . THR A 1 226 ? 2.574 17.603 7.455 1.00 78.62 226 THR A O 1
ATOM 1816 N N . TRP A 1 227 ? 0.890 19.084 7.689 1.00 84.06 227 TRP A N 1
ATOM 1817 C CA . TRP A 1 227 ? -0.208 18.113 7.694 1.00 84.06 227 TRP A CA 1
ATOM 1818 C C . TRP A 1 227 ? -0.104 17.048 6.594 1.00 84.06 227 TRP A C 1
ATOM 1820 O O . TRP A 1 227 ? -0.342 15.867 6.844 1.00 84.06 227 TRP A O 1
ATOM 1830 N N . LYS A 1 228 ? 0.330 17.438 5.387 1.00 88.19 228 LYS A N 1
ATOM 1831 C CA . LYS A 1 228 ? 0.460 16.525 4.239 1.00 88.19 228 LYS A CA 1
ATOM 1832 C C . LYS A 1 228 ? 1.402 15.359 4.515 1.00 88.19 228 LYS A C 1
ATOM 1834 O O . LYS A 1 228 ? 1.183 14.264 4.011 1.00 88.19 228 LYS A O 1
ATOM 1839 N N . ARG A 1 229 ? 2.455 15.585 5.305 1.00 86.06 229 ARG A N 1
ATOM 1840 C CA . ARG A 1 229 ? 3.448 14.548 5.616 1.00 86.06 229 ARG A CA 1
ATOM 1841 C C . ARG A 1 229 ? 2.887 13.476 6.531 1.00 86.06 229 ARG A C 1
ATOM 1843 O O . ARG A 1 229 ? 3.327 12.341 6.435 1.00 86.06 229 ARG A O 1
ATOM 1850 N N . HIS A 1 230 ? 1.949 13.842 7.395 1.00 88.56 230 HIS A N 1
ATOM 1851 C CA . HIS A 1 230 ? 1.359 12.916 8.348 1.00 88.56 230 HIS A CA 1
ATOM 1852 C C . HIS A 1 230 ? 0.364 11.953 7.686 1.00 88.56 230 HIS A C 1
ATOM 1854 O O . HIS A 1 230 ? 0.130 10.889 8.227 1.00 88.56 230 HIS A O 1
ATOM 1860 N N . TRP A 1 231 ? -0.153 12.274 6.495 1.00 91.69 231 TRP A N 1
ATOM 1861 C CA . TRP A 1 231 ? -1.000 11.373 5.697 1.00 91.69 231 TRP A CA 1
ATOM 1862 C C . TRP A 1 231 ? -0.224 10.396 4.806 1.00 91.69 231 TRP A C 1
ATOM 1864 O O . TRP A 1 231 ? -0.829 9.652 4.034 1.00 91.69 231 TRP A O 1
ATOM 1874 N N . ILE A 1 232 ? 1.107 10.418 4.873 1.00 93.25 232 ILE A N 1
ATOM 1875 C CA . ILE A 1 232 ? 1.973 9.582 4.045 1.00 93.25 232 ILE A CA 1
ATOM 1876 C C . ILE A 1 232 ? 2.768 8.679 4.964 1.00 93.25 232 ILE A C 1
ATOM 1878 O O . ILE A 1 232 ? 3.620 9.140 5.722 1.00 93.25 232 ILE A O 1
ATOM 1882 N N . LEU A 1 233 ? 2.481 7.389 4.865 1.00 94.44 233 LEU A N 1
ATOM 1883 C CA . LEU A 1 233 ? 3.047 6.360 5.715 1.00 94.44 233 LEU A CA 1
ATOM 1884 C C . LEU A 1 233 ? 4.202 5.663 4.992 1.00 94.44 233 LEU A C 1
ATOM 1886 O O . LEU A 1 233 ? 4.213 5.525 3.765 1.00 94.44 233 LEU A O 1
ATOM 1890 N N . ARG A 1 234 ? 5.196 5.217 5.759 1.00 93.50 234 ARG A N 1
ATOM 1891 C CA . ARG A 1 234 ? 6.333 4.444 5.243 1.00 93.50 234 ARG A CA 1
ATOM 1892 C C . ARG A 1 234 ? 5.943 2.992 4.975 1.00 93.50 234 ARG A C 1
ATOM 1894 O O . ARG A 1 234 ? 5.354 2.340 5.836 1.00 93.50 234 ARG A O 1
ATOM 1901 N N . GLY A 1 235 ? 6.358 2.467 3.822 1.00 93.19 235 GLY A N 1
ATOM 1902 C CA . GLY A 1 235 ? 6.209 1.052 3.473 1.00 93.19 235 GLY A CA 1
ATOM 1903 C C . GLY A 1 235 ? 6.942 0.124 4.445 1.00 93.19 235 GLY A C 1
ATOM 1904 O O . GLY A 1 235 ? 6.398 -0.894 4.861 1.00 93.19 235 GLY A O 1
ATOM 1905 N N . SER A 1 236 ? 8.124 0.533 4.919 1.00 91.38 236 SER A N 1
ATOM 1906 C CA . SER A 1 236 ? 8.899 -0.207 5.928 1.00 91.38 236 SER A CA 1
ATOM 1907 C C . SER A 1 236 ? 8.201 -0.335 7.288 1.00 91.38 236 SER A C 1
ATOM 1909 O O . SER A 1 236 ? 8.560 -1.204 8.075 1.00 91.38 236 SER A O 1
ATOM 1911 N N . GLY A 1 237 ? 7.200 0.503 7.571 1.00 92.44 237 GLY A N 1
ATOM 1912 C CA . GLY A 1 237 ? 6.403 0.433 8.794 1.00 92.44 237 GLY A CA 1
ATOM 1913 C C . GLY A 1 237 ? 5.204 -0.510 8.715 1.00 92.44 237 GLY A C 1
ATOM 1914 O O . GLY A 1 237 ? 4.480 -0.642 9.702 1.00 92.44 237 GLY A O 1
ATOM 1915 N N . MET A 1 238 ? 4.939 -1.132 7.559 1.00 94.50 238 MET A N 1
ATOM 1916 C CA . MET A 1 238 ? 3.708 -1.901 7.362 1.00 94.50 238 MET A CA 1
ATOM 1917 C C . MET A 1 238 ? 3.647 -3.178 8.205 1.00 94.50 238 MET A C 1
ATOM 1919 O O . MET A 1 238 ? 2.599 -3.482 8.780 1.00 94.50 238 MET A O 1
ATOM 1923 N N . GLU A 1 239 ? 4.768 -3.892 8.312 1.00 92.56 239 GLU A N 1
ATOM 1924 C CA . GLU A 1 239 ? 4.886 -5.097 9.138 1.00 92.56 239 GLU A CA 1
ATOM 1925 C C . GLU A 1 239 ? 4.751 -4.756 10.630 1.00 92.56 239 GLU A C 1
ATOM 1927 O O . GLU A 1 239 ? 3.974 -5.373 11.364 1.00 92.56 239 GLU A O 1
ATOM 1932 N N . GLU A 1 240 ? 5.464 -3.716 11.070 1.00 92.12 240 GLU A N 1
ATOM 1933 C CA . GLU A 1 240 ? 5.453 -3.264 12.460 1.00 92.12 240 GLU A CA 1
ATOM 1934 C C . GLU A 1 240 ? 4.054 -2.814 12.892 1.00 92.12 240 GLU A C 1
ATOM 1936 O O . GLU A 1 240 ? 3.594 -3.160 13.975 1.00 92.12 240 GLU A O 1
ATOM 1941 N N . ALA A 1 241 ? 3.305 -2.142 12.014 1.00 92.75 241 ALA A N 1
ATOM 1942 C CA . ALA A 1 241 ? 1.929 -1.755 12.306 1.00 92.75 241 ALA A CA 1
ATOM 1943 C C . ALA A 1 241 ? 1.006 -2.953 12.584 1.00 92.75 241 ALA A C 1
ATOM 1945 O O . ALA A 1 241 ? 0.148 -2.887 13.472 1.00 92.75 241 ALA A O 1
ATOM 1946 N N . ALA A 1 242 ? 1.185 -4.065 11.863 1.00 91.69 242 ALA A N 1
ATOM 1947 C CA . ALA A 1 242 ? 0.435 -5.292 12.119 1.00 91.69 242 ALA A CA 1
ATOM 1948 C C . ALA A 1 242 ? 0.822 -5.921 13.473 1.00 91.69 242 ALA A C 1
ATOM 1950 O O . ALA A 1 242 ? -0.064 -6.363 14.215 1.00 91.69 242 ALA A O 1
ATOM 1951 N N . LYS A 1 243 ? 2.116 -5.905 13.831 1.00 91.94 243 LYS A N 1
ATOM 1952 C CA . LYS A 1 243 ? 2.624 -6.377 15.134 1.00 91.94 243 LYS A CA 1
ATOM 1953 C C . LYS A 1 243 ? 2.095 -5.533 16.291 1.00 91.94 243 LYS A C 1
ATOM 1955 O O . LYS A 1 243 ? 1.522 -6.083 17.233 1.00 91.94 243 LYS A O 1
ATOM 1960 N N . VAL A 1 244 ? 2.193 -4.208 16.185 1.00 92.38 244 VAL A N 1
ATOM 1961 C CA . VAL A 1 244 ? 1.675 -3.269 17.187 1.00 92.38 244 VAL A CA 1
ATOM 1962 C C . VAL A 1 244 ? 0.176 -3.464 17.383 1.00 92.38 244 VAL A C 1
ATOM 1964 O O . VAL A 1 244 ? -0.288 -3.538 18.520 1.00 92.38 244 VAL A O 1
ATOM 1967 N N . LYS A 1 245 ? -0.606 -3.626 16.309 1.00 90.62 245 LYS A N 1
ATOM 1968 C CA . LYS A 1 245 ? -2.035 -3.930 16.453 1.00 90.62 245 LYS A CA 1
ATOM 1969 C C . LYS A 1 245 ? -2.271 -5.229 17.226 1.00 90.62 245 LYS A C 1
ATOM 1971 O O . LYS A 1 245 ? -3.128 -5.251 18.111 1.00 90.62 245 LYS A O 1
ATOM 1976 N N . ALA A 1 246 ? -1.561 -6.306 16.891 1.00 90.25 246 ALA A N 1
ATOM 1977 C CA . ALA A 1 246 ? -1.711 -7.580 17.592 1.00 90.25 246 ALA A CA 1
ATOM 1978 C C . ALA A 1 246 ? -1.395 -7.433 19.092 1.00 90.25 246 ALA A C 1
ATOM 1980 O O . ALA A 1 246 ? -2.101 -7.984 19.939 1.00 90.25 246 ALA A O 1
ATOM 1981 N N . GLU A 1 247 ? -0.387 -6.628 19.429 1.00 91.94 247 GLU A N 1
ATOM 1982 C CA . GLU A 1 247 ? -0.028 -6.303 20.807 1.00 91.94 247 GLU A CA 1
ATOM 1983 C C . GLU A 1 247 ? -1.093 -5.449 21.514 1.00 91.94 247 GLU A C 1
ATOM 1985 O O . GLU A 1 247 ? -1.463 -5.743 22.654 1.00 91.94 247 GLU A O 1
ATOM 1990 N N . LEU A 1 248 ? -1.654 -4.443 20.834 1.00 90.56 248 LEU A N 1
ATOM 1991 C CA . LEU A 1 248 ? -2.780 -3.649 21.334 1.00 90.56 248 LEU A CA 1
ATOM 1992 C C . LEU A 1 248 ? -3.985 -4.552 21.652 1.00 90.56 248 LEU A C 1
ATOM 1994 O O . LEU A 1 248 ? -4.568 -4.448 22.735 1.00 90.56 248 LEU A O 1
ATOM 1998 N N . GLU A 1 249 ? -4.338 -5.477 20.754 1.00 89.12 249 GLU A N 1
ATOM 1999 C CA . GLU A 1 249 ? -5.414 -6.455 20.974 1.00 89.12 249 GLU A CA 1
ATOM 2000 C C . GLU A 1 249 ? -5.112 -7.371 22.167 1.00 89.12 249 GLU A C 1
ATOM 2002 O O . GLU A 1 249 ? -5.980 -7.570 23.022 1.00 89.12 249 GLU A O 1
ATOM 2007 N N . ARG A 1 250 ? -3.872 -7.867 22.281 1.00 90.19 250 ARG A N 1
ATOM 2008 C CA . ARG A 1 250 ? -3.419 -8.715 23.396 1.00 90.19 250 ARG A CA 1
ATOM 2009 C C . ARG A 1 250 ? -3.502 -8.002 24.745 1.00 90.19 250 ARG A C 1
ATOM 2011 O O . ARG A 1 250 ? -3.921 -8.610 25.728 1.00 90.19 250 ARG A O 1
ATOM 2018 N N . LYS A 1 251 ? -3.150 -6.715 24.794 1.00 90.62 251 LYS A N 1
ATOM 2019 C CA . LYS A 1 251 ? -3.280 -5.857 25.985 1.00 90.62 251 LYS A CA 1
ATOM 2020 C C . LYS A 1 251 ? -4.721 -5.384 26.241 1.00 90.62 251 LYS A C 1
ATOM 2022 O O . LYS A 1 251 ? -4.962 -4.600 27.157 1.00 90.62 251 LYS A O 1
ATOM 2027 N N . GLY A 1 252 ? -5.698 -5.857 25.465 1.00 88.06 252 GLY A N 1
ATOM 2028 C CA . GLY A 1 252 ? -7.111 -5.570 25.691 1.00 88.06 252 GLY A CA 1
ATOM 2029 C C . GLY A 1 252 ? -7.546 -4.185 25.213 1.00 88.06 252 GLY A C 1
ATOM 2030 O O . GLY A 1 252 ? -8.436 -3.590 25.821 1.00 88.06 252 GLY A O 1
ATOM 2031 N N . MET A 1 253 ? -6.949 -3.659 24.139 1.00 87.12 253 MET A N 1
ATOM 2032 C CA . MET A 1 253 ? -7.460 -2.495 23.408 1.00 87.12 253 MET A CA 1
ATOM 2033 C C . MET A 1 253 ? -8.499 -2.942 22.362 1.00 87.12 253 MET A C 1
ATOM 2035 O O . MET A 1 253 ? -8.126 -3.367 21.269 1.00 87.12 253 MET A O 1
ATOM 2039 N N . PRO A 1 254 ? -9.818 -2.851 22.626 1.00 79.69 254 PRO A N 1
ATOM 2040 C CA . PRO A 1 254 ? -10.812 -3.122 21.599 1.00 79.69 254 PRO A CA 1
ATOM 2041 C C . PRO A 1 254 ? -10.974 -1.914 20.669 1.00 79.69 254 PRO A C 1
ATOM 2043 O O . PRO A 1 254 ? -11.018 -0.771 21.123 1.00 79.69 254 PRO A O 1
ATOM 2046 N N . MET A 1 255 ? -11.240 -2.170 19.386 1.00 84.88 255 MET A N 1
ATOM 2047 C CA . MET A 1 255 ? -11.571 -1.149 18.375 1.00 84.88 255 MET A CA 1
ATOM 2048 C C . MET A 1 255 ? -12.620 -0.126 18.850 1.00 84.88 255 MET A C 1
ATOM 2050 O O . MET A 1 255 ? -12.522 1.067 18.587 1.00 84.88 255 MET A O 1
ATOM 2054 N N . ARG A 1 256 ? -13.632 -0.570 19.609 1.00 83.69 256 ARG A N 1
ATOM 2055 C CA . ARG A 1 256 ? -14.673 0.319 20.158 1.00 83.69 256 ARG A CA 1
ATOM 2056 C C . ARG A 1 256 ? -14.120 1.337 21.163 1.00 83.69 256 ARG A C 1
ATOM 2058 O O . ARG A 1 256 ? -14.679 2.425 21.279 1.00 83.69 256 ARG A O 1
ATOM 2065 N N . LYS A 1 257 ? -13.076 0.977 21.916 1.00 81.75 257 LYS A N 1
ATOM 2066 C CA . LYS A 1 257 ? -12.393 1.879 22.850 1.00 81.75 257 LYS A CA 1
ATOM 2067 C C . LYS A 1 257 ? -11.580 2.902 22.057 1.00 81.75 257 LYS A C 1
ATOM 2069 O O . LYS A 1 257 ? -11.821 4.087 22.248 1.00 81.75 257 LYS A O 1
ATOM 2074 N N . LEU A 1 258 ? -10.779 2.460 21.083 1.00 84.56 258 LEU A N 1
ATOM 2075 C CA . LEU A 1 258 ? -10.047 3.354 20.176 1.00 84.56 258 LEU A CA 1
ATOM 2076 C C . LEU A 1 258 ? -10.984 4.347 19.466 1.00 84.56 258 LEU A C 1
ATOM 2078 O O . LEU A 1 258 ? -10.750 5.549 19.492 1.00 84.56 258 LEU A O 1
ATOM 2082 N N . HIS A 1 259 ? -12.113 3.872 18.929 1.00 85.00 259 HIS A N 1
ATOM 2083 C CA . HIS A 1 259 ? -13.115 4.718 18.265 1.00 85.00 259 HIS A CA 1
ATOM 2084 C C . HIS A 1 259 ? -13.627 5.851 19.156 1.00 85.00 259 HIS A C 1
ATOM 2086 O O . HIS A 1 259 ? -13.606 7.011 18.743 1.00 85.00 259 HIS A O 1
ATOM 2092 N N . LYS A 1 260 ? -14.028 5.530 20.394 1.00 79.56 260 LYS A N 1
ATOM 2093 C CA . LYS A 1 260 ? -14.489 6.534 21.363 1.00 79.56 260 LYS A CA 1
ATOM 2094 C C . LYS A 1 260 ? -13.413 7.577 21.653 1.00 79.56 260 LYS A C 1
ATOM 2096 O O . LYS A 1 260 ? -13.738 8.751 21.768 1.00 79.56 260 LYS A O 1
ATOM 2101 N N . MET A 1 261 ? -12.163 7.142 21.766 1.00 74.88 261 MET A N 1
ATOM 2102 C CA . MET A 1 261 ? -11.046 7.990 22.180 1.00 74.88 261 MET A CA 1
ATOM 2103 C C . MET A 1 261 ? -10.541 8.900 21.064 1.00 74.88 261 MET A C 1
ATOM 2105 O O . MET A 1 261 ? -10.059 9.986 21.354 1.00 74.88 261 MET A O 1
ATOM 2109 N N . VAL A 1 262 ? -10.672 8.480 19.804 1.00 79.25 262 VAL A N 1
ATOM 2110 C CA . VAL A 1 262 ? -10.170 9.231 18.647 1.00 79.25 262 VAL A CA 1
ATOM 2111 C C . VAL A 1 262 ? -11.237 10.137 18.045 1.00 79.25 262 VAL A C 1
ATOM 2113 O O . VAL A 1 262 ? -10.960 11.304 17.793 1.00 79.25 262 VAL A O 1
ATOM 2116 N N . ARG A 1 263 ? -12.473 9.659 17.836 1.00 74.44 263 ARG A N 1
ATOM 2117 C CA . ARG A 1 263 ? -13.492 10.473 17.147 1.00 74.44 263 ARG A CA 1
ATOM 2118 C C . ARG A 1 263 ? -14.122 11.553 18.016 1.00 74.44 263 ARG A C 1
ATOM 2120 O O . ARG A 1 263 ? -14.328 12.657 17.526 1.00 74.44 263 ARG A O 1
ATOM 2127 N N . LYS A 1 264 ? -14.384 11.292 19.299 1.00 66.25 264 LYS A N 1
ATOM 2128 C CA . LYS A 1 264 ? -15.026 12.298 20.163 1.00 66.25 264 LYS A CA 1
ATOM 2129 C C . LYS A 1 264 ? -14.202 13.587 20.316 1.00 66.25 264 LYS A C 1
ATOM 2131 O O . LYS A 1 264 ? -14.802 14.658 20.221 1.00 66.25 264 LYS A O 1
ATOM 2136 N N . PRO A 1 265 ? -12.862 13.538 20.491 1.00 61.94 265 PRO A N 1
ATOM 2137 C CA . PRO A 1 265 ? -12.058 14.758 20.507 1.00 61.94 265 PRO A CA 1
ATOM 2138 C C . PRO A 1 265 ? -12.052 15.501 19.166 1.00 61.94 265 PRO A C 1
ATOM 2140 O O . PRO A 1 265 ? -12.065 16.729 19.167 1.00 61.94 265 PRO A O 1
ATOM 2143 N N . LEU A 1 266 ? -12.079 14.780 18.036 1.00 62.28 266 LEU A N 1
ATOM 2144 C CA . LEU A 1 266 ? -12.147 15.380 16.694 1.00 62.28 266 LEU A CA 1
ATOM 2145 C C . LEU A 1 266 ? -13.500 16.044 16.410 1.00 62.28 266 LEU A C 1
ATOM 2147 O O . LEU A 1 266 ? -13.560 17.040 15.699 1.00 62.28 266 LEU A O 1
ATOM 2151 N N . GLU A 1 267 ? -14.573 15.552 17.027 1.00 63.72 267 GLU A N 1
ATOM 2152 C CA . GLU A 1 267 ? -15.920 16.137 16.977 1.00 63.72 267 GLU A CA 1
ATOM 2153 C C . GLU A 1 267 ? -16.110 17.309 17.969 1.00 63.72 267 GLU A C 1
ATOM 2155 O O . GLU A 1 267 ? -17.226 17.793 18.164 1.00 63.72 267 GLU A O 1
ATOM 2160 N N . GLY A 1 268 ? -15.039 17.781 18.623 1.00 55.72 268 GLY A N 1
ATOM 2161 C CA . GLY A 1 268 ? -15.080 18.921 19.546 1.00 55.72 268 GLY A CA 1
ATOM 2162 C C . GLY A 1 268 ? -15.686 18.614 20.921 1.00 55.72 268 GLY A C 1
ATOM 2163 O O . GLY A 1 268 ? -15.913 19.530 21.716 1.00 55.72 268 GLY A O 1
ATOM 2164 N N . GLN A 1 269 ? -15.931 17.340 21.245 1.00 50.91 269 GLN A N 1
ATOM 2165 C CA . GLN A 1 269 ? -16.416 16.932 22.562 1.00 50.91 269 GLN A CA 1
ATOM 2166 C C . GLN A 1 269 ? -15.225 16.773 23.520 1.00 50.91 269 GLN A C 1
ATOM 2168 O O . GLN A 1 269 ? -14.439 15.832 23.421 1.00 50.91 269 GLN A O 1
ATOM 2173 N N . LYS A 1 270 ? -15.067 17.718 24.459 1.00 44.97 270 LYS A N 1
ATOM 2174 C CA . LYS A 1 270 ? -14.035 17.651 25.508 1.00 44.97 270 LYS A CA 1
ATOM 2175 C C . LYS A 1 270 ? -14.308 16.503 26.476 1.00 44.97 270 LYS A C 1
ATOM 2177 O O . LYS A 1 270 ? -15.327 16.520 27.162 1.00 44.97 270 LYS A O 1
ATOM 2182 N N . THR A 1 271 ? -13.329 15.621 26.657 1.00 46.16 271 THR A N 1
ATOM 2183 C CA . THR A 1 271 ? -13.252 14.734 27.827 1.00 46.16 271 THR A CA 1
ATOM 2184 C C . THR A 1 271 ? -11.793 14.465 28.210 1.00 46.16 271 THR A C 1
ATOM 2186 O O . THR A 1 271 ? -11.200 13.486 27.761 1.00 46.16 271 THR A O 1
ATOM 2189 N N . ASP A 1 272 ? -11.225 15.306 29.081 1.00 48.56 272 ASP A N 1
ATOM 2190 C CA . ASP A 1 272 ? -9.921 15.069 29.742 1.00 48.56 272 ASP A CA 1
ATOM 2191 C C . ASP A 1 272 ? -9.871 13.711 30.470 1.00 48.56 272 ASP A C 1
ATOM 2193 O O . ASP A 1 272 ? -8.823 13.088 30.610 1.00 48.56 272 ASP A O 1
ATOM 2197 N N . THR A 1 273 ? -11.024 13.197 30.899 1.00 49.56 273 THR A N 1
ATOM 2198 C CA . THR A 1 273 ? -11.156 11.903 31.578 1.00 49.56 273 THR A CA 1
ATOM 2199 C C . THR A 1 273 ? -11.115 10.689 30.645 1.00 49.56 273 THR A C 1
ATOM 2201 O O . THR A 1 273 ? -10.892 9.582 31.130 1.00 49.56 273 THR A O 1
ATOM 2204 N N . GLU A 1 274 ? -11.291 10.855 29.327 1.00 53.59 274 GLU A N 1
ATOM 2205 C CA . GLU A 1 274 ? -11.297 9.735 28.366 1.00 53.59 274 GLU A CA 1
ATOM 2206 C C . GLU A 1 274 ? -9.930 9.488 27.702 1.00 53.59 274 GLU A C 1
ATOM 2208 O O . GLU A 1 274 ? -9.784 8.471 27.029 1.00 53.59 274 GLU A O 1
ATOM 2213 N N . ARG A 1 275 ? -8.920 10.353 27.908 1.00 54.66 275 ARG A N 1
ATOM 2214 C CA . ARG A 1 275 ? -7.553 10.162 27.374 1.00 54.66 275 ARG A CA 1
ATOM 2215 C C . ARG A 1 275 ? -6.638 9.317 28.264 1.00 54.66 275 ARG A C 1
ATOM 2217 O O . ARG A 1 275 ? -5.775 8.638 27.728 1.00 54.66 275 ARG A O 1
ATOM 2224 N N . LYS A 1 276 ? -6.865 9.259 29.583 1.00 58.69 276 LYS A N 1
ATOM 2225 C CA . LYS A 1 276 ? -6.078 8.415 30.513 1.00 58.69 276 LYS A CA 1
ATOM 2226 C C . LYS A 1 276 ? -5.851 6.971 30.038 1.00 58.69 276 LYS A C 1
ATOM 2228 O O . LYS A 1 276 ? -4.735 6.490 30.136 1.00 58.69 276 LYS A O 1
ATOM 2233 N N . PRO A 1 277 ? -6.848 6.265 29.472 1.00 61.56 277 PRO A N 1
ATOM 2234 C CA . PRO A 1 277 ? -6.639 4.900 29.004 1.00 61.56 277 PRO A CA 1
ATOM 2235 C C . PRO A 1 277 ? -5.775 4.763 27.738 1.00 61.56 277 PRO A C 1
ATOM 2237 O O . PRO A 1 277 ? -5.645 3.630 27.282 1.00 61.56 277 PRO A O 1
ATOM 2240 N N . LEU A 1 278 ? -5.306 5.861 27.119 1.00 68.44 278 LEU A N 1
ATOM 2241 C CA . LEU A 1 278 ? -4.301 5.857 26.043 1.00 68.44 278 LEU A CA 1
ATOM 2242 C C . LEU A 1 278 ? -2.896 5.906 26.635 1.00 68.44 278 LEU A C 1
ATOM 2244 O O . LEU A 1 278 ? -2.003 5.332 26.032 1.00 68.44 278 LEU A O 1
ATOM 2248 N N . GLU A 1 279 ? -2.723 6.496 27.825 1.00 74.00 279 GLU A N 1
ATOM 2249 C CA . GLU A 1 279 ? -1.422 6.588 28.499 1.00 74.00 279 GLU A CA 1
ATOM 2250 C C . GLU A 1 279 ? -0.797 5.198 28.688 1.00 74.00 279 GLU A C 1
ATOM 2252 O O . GLU A 1 279 ? 0.387 5.019 28.425 1.00 74.00 279 GLU A O 1
ATOM 2257 N N . ASP A 1 280 ? -1.622 4.190 28.998 1.00 82.44 280 ASP A N 1
ATOM 2258 C CA . ASP A 1 280 ? -1.214 2.780 29.122 1.00 82.44 280 ASP A CA 1
ATOM 2259 C C . ASP A 1 280 ? -0.707 2.147 27.804 1.00 82.44 280 ASP A C 1
ATOM 2261 O O . ASP A 1 280 ? -0.156 1.043 27.803 1.00 82.44 280 ASP A O 1
ATOM 2265 N N . PHE A 1 281 ? -0.936 2.811 26.669 1.00 88.81 281 PHE A N 1
ATOM 2266 C CA . PHE A 1 281 ? -0.601 2.346 25.323 1.00 88.81 281 PHE A CA 1
ATOM 2267 C C . PHE A 1 281 ? 0.252 3.349 24.538 1.00 88.81 281 PHE A C 1
ATOM 2269 O O . PHE A 1 281 ? 0.527 3.082 23.370 1.00 88.81 281 PHE A O 1
ATOM 2276 N N . ASN A 1 282 ? 0.670 4.468 25.144 1.00 88.12 282 ASN A N 1
ATOM 2277 C CA . ASN A 1 282 ? 1.433 5.512 24.457 1.00 88.12 282 ASN A CA 1
ATOM 2278 C C . ASN A 1 282 ? 2.688 4.938 23.798 1.00 88.12 282 ASN A C 1
ATOM 2280 O O . ASN A 1 282 ? 2.890 5.185 22.620 1.00 88.12 282 ASN A O 1
ATOM 2284 N N . ASP A 1 283 ? 3.429 4.068 24.493 1.00 92.38 283 ASP A N 1
ATOM 2285 C CA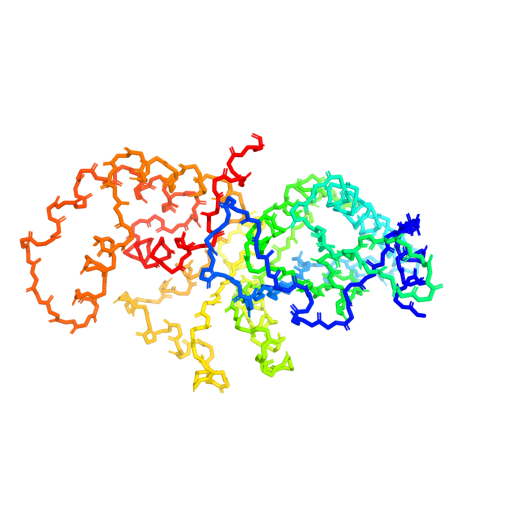 . ASP A 1 283 ? 4.628 3.424 23.940 1.00 92.38 283 ASP A CA 1
ATOM 2286 C C . ASP A 1 283 ? 4.341 2.688 22.618 1.00 92.38 283 ASP A C 1
ATOM 2288 O O . ASP A 1 283 ? 5.104 2.790 21.663 1.00 92.38 283 ASP A O 1
ATOM 2292 N N . LEU A 1 284 ? 3.199 1.995 22.523 1.00 93.56 284 LEU A N 1
ATOM 2293 C CA . LEU A 1 284 ? 2.802 1.268 21.311 1.00 93.56 284 LEU A CA 1
ATOM 2294 C C . LEU A 1 284 ? 2.371 2.218 20.188 1.00 93.56 284 LEU A C 1
ATO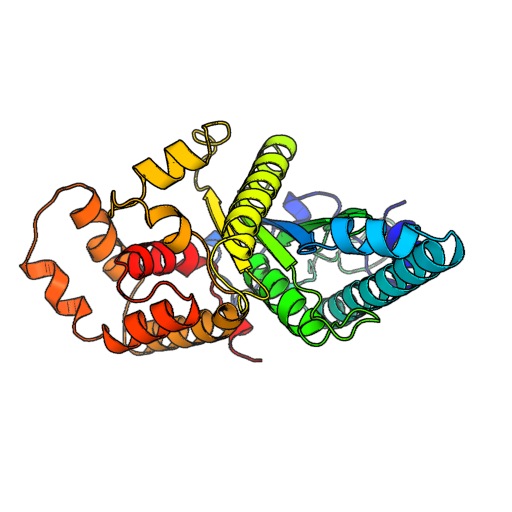M 2296 O O . LEU A 1 284 ? 2.638 1.957 19.018 1.00 93.56 284 LEU A O 1
ATOM 2300 N N . PHE A 1 285 ? 1.699 3.322 20.517 1.00 92.56 285 PHE A N 1
ATOM 2301 C CA . PHE A 1 285 ? 1.362 4.340 19.520 1.00 92.56 285 PHE A CA 1
ATOM 2302 C C . PHE A 1 285 ? 2.591 5.134 19.069 1.00 92.56 285 PHE A C 1
ATOM 2304 O O . PHE A 1 285 ? 2.666 5.493 17.898 1.00 92.56 285 PHE A O 1
ATOM 2311 N N . ASP A 1 286 ? 3.576 5.343 19.937 1.00 93.31 286 ASP A N 1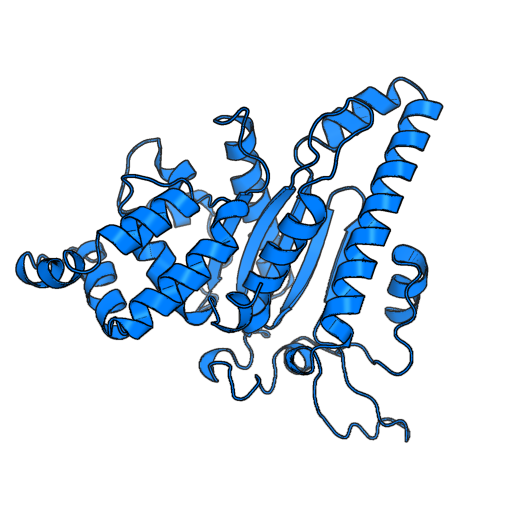
ATOM 2312 C CA . ASP A 1 286 ? 4.855 5.959 19.590 1.00 93.31 286 ASP A CA 1
ATOM 2313 C C . ASP A 1 286 ? 5.674 5.040 18.674 1.00 93.31 286 ASP A C 1
ATOM 2315 O O . ASP A 1 286 ? 6.217 5.495 17.663 1.00 93.31 286 ASP A O 1
ATOM 2319 N N . GLU A 1 287 ? 5.704 3.732 18.957 1.00 94.44 287 GLU A N 1
ATOM 2320 C CA . GLU A 1 287 ? 6.273 2.715 18.062 1.00 94.44 287 GLU A CA 1
ATOM 2321 C C . GLU A 1 287 ? 5.592 2.735 16.687 1.00 94.44 287 GLU A C 1
ATOM 2323 O O . GLU A 1 287 ? 6.270 2.759 15.657 1.00 94.44 287 GLU A O 1
ATOM 2328 N N . LEU A 1 288 ? 4.260 2.816 16.658 1.00 93.88 288 LEU A N 1
ATOM 2329 C CA . LEU A 1 288 ? 3.483 2.898 15.423 1.00 93.88 288 LEU A CA 1
ATOM 2330 C C . LEU A 1 288 ? 3.748 4.192 14.641 1.00 93.88 288 LEU A C 1
ATOM 2332 O O . LEU A 1 288 ? 3.939 4.159 13.425 1.00 93.88 288 LEU A O 1
ATOM 2336 N N . ALA A 1 289 ? 3.794 5.335 15.330 1.00 93.50 289 ALA A N 1
ATOM 2337 C CA . ALA A 1 289 ? 4.090 6.629 14.725 1.00 93.50 289 ALA A CA 1
ATOM 2338 C C . ALA A 1 289 ? 5.494 6.633 14.112 1.00 93.50 289 ALA A C 1
ATOM 2340 O O . ALA A 1 289 ? 5.675 7.106 12.990 1.00 93.50 289 ALA A O 1
ATOM 2341 N N . LYS A 1 290 ? 6.471 6.043 14.810 1.00 92.75 290 LYS A N 1
ATOM 2342 C CA . LYS A 1 290 ? 7.841 5.869 14.320 1.00 92.75 290 LYS A CA 1
ATOM 2343 C C . LYS A 1 290 ? 7.908 4.947 13.107 1.00 92.75 290 LYS A C 1
ATOM 2345 O O . LYS A 1 290 ? 8.569 5.283 12.122 1.00 92.75 290 LYS A O 1
ATOM 2350 N N . ALA A 1 291 ? 7.208 3.814 13.149 1.00 91.62 291 ALA A N 1
ATOM 2351 C CA . ALA A 1 291 ? 7.121 2.889 12.023 1.00 91.62 291 ALA A CA 1
ATOM 2352 C C . ALA A 1 291 ? 6.579 3.596 10.772 1.00 91.62 291 ALA A C 1
ATOM 2354 O O . ALA A 1 291 ? 7.143 3.474 9.684 1.00 91.62 291 ALA A O 1
ATOM 2355 N N . TRP A 1 292 ? 5.536 4.410 10.932 1.00 92.62 292 TRP A N 1
ATOM 2356 C CA . TRP A 1 292 ? 4.946 5.175 9.838 1.00 92.62 292 TRP A CA 1
ATOM 2357 C C . TRP A 1 292 ? 5.692 6.464 9.470 1.00 92.62 292 TRP A C 1
ATOM 2359 O O . TRP A 1 292 ? 5.447 6.995 8.387 1.00 92.62 292 TRP A O 1
ATOM 2369 N N . GLY A 1 293 ? 6.636 6.932 10.290 1.00 90.62 293 GLY A N 1
ATOM 2370 C CA . GLY A 1 293 ? 7.397 8.164 10.055 1.00 90.62 293 GLY A CA 1
ATOM 2371 C C . GLY A 1 293 ? 6.584 9.445 10.275 1.00 90.62 293 GLY A C 1
ATOM 2372 O O . GLY A 1 293 ? 6.747 10.414 9.524 1.00 90.62 293 GLY A O 1
ATOM 2373 N N . ILE A 1 294 ? 5.671 9.412 11.248 1.00 90.00 294 ILE A N 1
ATOM 2374 C CA . ILE A 1 294 ? 4.752 10.499 11.619 1.00 90.00 294 ILE A CA 1
ATOM 2375 C C . ILE A 1 294 ? 4.868 10.854 13.111 1.00 90.00 294 ILE A C 1
ATOM 2377 O O . ILE A 1 294 ? 3.885 11.206 13.763 1.00 90.00 294 ILE A O 1
ATOM 2381 N N . GLU A 1 295 ? 6.071 10.725 13.669 1.00 89.62 295 GLU A N 1
ATOM 2382 C CA . GLU A 1 295 ? 6.363 10.982 15.078 1.00 89.62 295 GLU A CA 1
ATOM 2383 C C . GLU A 1 295 ? 5.860 12.361 15.534 1.00 89.62 295 GLU A C 1
ATOM 2385 O O . GLU A 1 295 ? 6.031 13.370 14.847 1.00 89.62 295 GLU A O 1
ATOM 2390 N N . GLY A 1 296 ? 5.240 12.407 16.717 1.00 83.31 296 GLY A N 1
ATOM 2391 C CA . GLY A 1 296 ? 4.677 13.636 17.284 1.00 83.31 296 GLY A CA 1
ATOM 2392 C C . GLY A 1 296 ? 3.336 14.074 16.683 1.00 83.31 296 GLY A C 1
ATOM 2393 O O . GLY A 1 296 ? 2.835 15.133 17.056 1.00 83.31 296 GLY A O 1
ATOM 2394 N N . SER A 1 297 ? 2.742 13.283 15.782 1.00 84.75 297 SER A N 1
ATOM 2395 C CA . SER A 1 297 ? 1.432 13.565 15.193 1.00 84.75 297 SER A CA 1
ATOM 2396 C C . SER A 1 297 ? 0.306 12.766 15.849 1.00 84.75 297 SER A C 1
ATOM 2398 O O . SER A 1 297 ? 0.317 11.535 15.846 1.00 84.75 297 SER A O 1
ATOM 2400 N N . ASP A 1 298 ? -0.750 13.460 16.283 1.00 83.94 298 ASP A N 1
ATOM 2401 C CA . ASP A 1 298 ? -1.999 12.841 16.758 1.00 83.94 298 ASP A CA 1
ATOM 2402 C C . ASP A 1 298 ? -2.731 12.040 15.659 1.00 83.94 298 ASP A C 1
ATOM 2404 O O . ASP A 1 298 ? -3.661 11.279 15.945 1.00 83.94 298 ASP A O 1
ATOM 2408 N N . LEU A 1 299 ? -2.320 12.167 14.390 1.00 87.38 299 LEU A N 1
ATOM 2409 C CA . LEU A 1 299 ? -2.871 11.359 13.304 1.00 87.38 299 LEU A CA 1
ATOM 2410 C C . LEU A 1 299 ? -2.569 9.868 13.450 1.00 87.38 299 LEU A C 1
ATOM 2412 O O . LEU A 1 299 ? -3.318 9.065 12.896 1.00 87.38 299 LEU A O 1
ATOM 2416 N N . VAL A 1 300 ? -1.558 9.469 14.232 1.00 91.19 300 VAL A N 1
ATOM 2417 C CA . VAL A 1 300 ? -1.286 8.044 14.479 1.00 91.19 300 VAL A CA 1
ATOM 2418 C C . VAL A 1 300 ? -2.518 7.310 15.011 1.00 91.19 300 VAL A C 1
ATOM 2420 O O . VAL A 1 300 ? -2.817 6.197 14.575 1.00 91.19 300 VAL A O 1
ATOM 2423 N N . TYR A 1 301 ? -3.303 7.951 15.880 1.00 89.50 301 TYR A N 1
ATOM 2424 C CA . TYR A 1 301 ? -4.512 7.344 16.426 1.00 89.50 301 TYR A CA 1
ATOM 2425 C C . TYR A 1 301 ? -5.626 7.232 15.381 1.00 89.50 301 TYR A C 1
ATOM 2427 O O . TYR A 1 301 ? -6.377 6.254 15.383 1.00 89.50 301 TYR A O 1
ATOM 2435 N N . LEU A 1 302 ? -5.731 8.214 14.478 1.00 88.94 302 LEU A N 1
ATOM 2436 C CA . LEU A 1 302 ? -6.682 8.179 13.368 1.00 88.94 302 LEU A CA 1
ATOM 2437 C C . LEU A 1 302 ? -6.326 7.067 12.381 1.00 88.94 302 LEU A C 1
ATOM 2439 O O . LEU A 1 302 ? -7.192 6.265 12.039 1.00 88.94 302 LEU A O 1
ATOM 2443 N N . HIS A 1 303 ? -5.054 6.960 12.001 1.00 93.25 303 HIS A N 1
ATOM 2444 C CA . HIS A 1 303 ? -4.576 5.892 11.130 1.00 93.25 303 HIS A CA 1
ATOM 2445 C C . HIS A 1 303 ? -4.796 4.512 11.745 1.00 93.25 303 HIS A C 1
ATOM 2447 O O . HIS A 1 303 ? -5.367 3.633 11.099 1.00 93.25 303 HIS A O 1
ATOM 2453 N N . ALA A 1 304 ? -4.437 4.335 13.020 1.00 92.94 304 ALA A N 1
ATOM 2454 C CA . ALA A 1 304 ? -4.686 3.094 13.746 1.00 92.94 304 ALA A CA 1
ATOM 2455 C C . ALA A 1 304 ? -6.178 2.739 13.777 1.00 92.94 304 ALA A C 1
ATOM 2457 O O . ALA A 1 304 ? -6.537 1.575 13.613 1.00 92.94 304 ALA A O 1
ATOM 2458 N N . LEU A 1 305 ? -7.052 3.735 13.956 1.00 91.38 305 LEU A N 1
ATOM 2459 C CA . LEU A 1 305 ? -8.497 3.541 13.949 1.00 91.38 305 LEU A CA 1
ATOM 2460 C C . LEU A 1 305 ? -9.003 3.094 12.573 1.00 91.38 305 LEU A C 1
ATOM 2462 O O . LEU A 1 305 ? -9.721 2.101 12.474 1.00 91.38 305 LEU A O 1
ATOM 2466 N N . GLU A 1 306 ? -8.671 3.831 11.517 1.00 92.00 306 GLU A N 1
ATOM 2467 C CA . GLU A 1 306 ? -9.182 3.569 10.169 1.00 92.00 306 GLU A CA 1
ATOM 2468 C C . GLU A 1 306 ? -8.678 2.240 9.609 1.00 92.00 306 GLU A C 1
ATOM 2470 O O . GLU A 1 306 ? -9.443 1.484 9.004 1.00 92.00 306 GLU A O 1
ATOM 2475 N N . LEU A 1 307 ? -7.408 1.922 9.862 1.00 94.31 307 LEU A N 1
ATOM 2476 C CA . LEU A 1 307 ? -6.764 0.713 9.364 1.00 94.31 307 LEU A CA 1
ATOM 2477 C C . LEU A 1 307 ? -7.011 -0.510 10.251 1.00 94.31 307 LEU A C 1
ATOM 2479 O O . LEU A 1 307 ? -6.729 -1.625 9.816 1.00 94.31 307 LEU A O 1
ATOM 2483 N N . TRP A 1 308 ? -7.596 -0.353 11.446 1.00 91.75 308 TRP A N 1
ATOM 2484 C CA . TRP A 1 308 ? -7.772 -1.447 12.412 1.00 91.75 308 TRP A CA 1
ATOM 2485 C C . TRP A 1 308 ? -8.394 -2.703 11.801 1.00 91.75 308 TRP A C 1
ATOM 2487 O O . TRP A 1 308 ? -7.991 -3.818 12.104 1.00 91.75 308 TRP A O 1
ATOM 2497 N N . GLY A 1 309 ? -9.403 -2.546 10.942 1.00 90.75 309 GLY A N 1
ATOM 2498 C CA . GLY A 1 309 ? -10.073 -3.682 10.310 1.00 90.75 309 GLY A CA 1
ATOM 2499 C C . GLY A 1 309 ? -9.240 -4.392 9.240 1.00 90.75 309 GLY A C 1
ATOM 2500 O O . GLY A 1 309 ? -9.536 -5.541 8.930 1.00 90.75 309 GLY A O 1
ATOM 2501 N N . TYR A 1 310 ? -8.232 -3.721 8.684 1.00 92.81 310 TYR A N 1
ATOM 2502 C CA . TYR A 1 310 ? -7.478 -4.134 7.496 1.00 92.81 310 TYR A CA 1
ATOM 2503 C C . TYR A 1 310 ? -6.074 -4.667 7.833 1.00 92.81 310 TYR A C 1
ATOM 2505 O O . TYR A 1 310 ? -5.495 -5.413 7.042 1.00 92.81 310 TYR A O 1
ATOM 2513 N N . LEU A 1 311 ? -5.577 -4.345 9.031 1.00 90.06 311 LEU A N 1
ATOM 2514 C CA . LEU A 1 311 ? -4.389 -4.926 9.655 1.00 90.06 311 LEU A CA 1
ATOM 2515 C C . LEU A 1 311 ? -4.744 -6.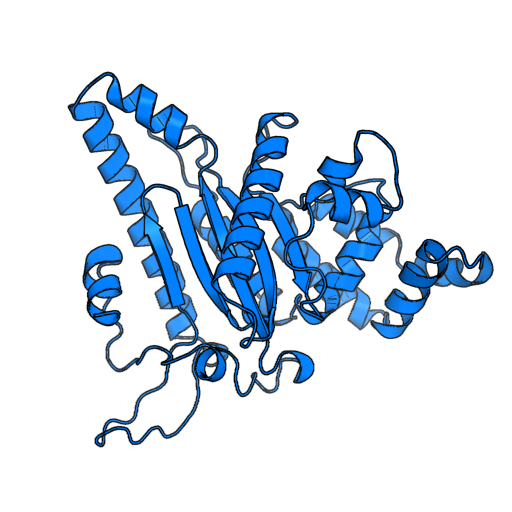302 10.257 1.00 90.06 311 LEU A C 1
ATOM 2517 O O . LEU A 1 311 ? -5.273 -6.409 11.371 1.00 90.06 311 LEU A O 1
ATOM 2521 N N . THR A 1 312 ? -4.522 -7.378 9.508 1.00 74.31 312 THR A N 1
ATOM 2522 C CA . THR A 1 312 ? -4.867 -8.741 9.942 1.00 74.31 312 THR A CA 1
ATOM 2523 C C . THR A 1 312 ? -3.674 -9.438 10.611 1.00 74.31 312 THR A C 1
ATOM 2525 O O . THR A 1 312 ? -2.545 -9.270 10.164 1.00 74.31 312 THR A O 1
ATOM 2528 N N . PRO A 1 313 ? -3.879 -10.270 11.652 1.00 58.41 313 PRO A N 1
ATOM 2529 C CA . PRO A 1 313 ? -2.779 -10.976 12.326 1.00 58.41 313 PRO A CA 1
ATOM 2530 C C . PRO A 1 313 ? -2.007 -11.955 11.429 1.00 58.41 313 PRO A C 1
ATOM 2532 O O . PRO A 1 313 ? -0.870 -12.306 11.724 1.00 58.41 313 PRO A O 1
ATOM 2535 N N . GLU A 1 314 ? -2.611 -12.413 10.329 1.00 62.09 314 GLU A N 1
ATOM 2536 C CA . GLU A 1 314 ? -1.928 -13.229 9.317 1.00 62.09 314 GLU A CA 1
ATOM 2537 C C . GLU A 1 314 ? -0.770 -12.470 8.654 1.00 62.09 314 GLU A C 1
ATOM 2539 O O . GLU A 1 314 ? 0.202 -13.098 8.255 1.00 62.09 314 GLU A O 1
ATOM 2544 N N . GLN A 1 315 ? -0.822 -11.134 8.640 1.00 60.88 315 GLN A N 1
ATOM 2545 C CA . GLN A 1 315 ? 0.228 -10.250 8.122 1.00 60.88 315 GLN A CA 1
ATOM 2546 C C . GLN A 1 315 ? 1.420 -10.090 9.081 1.00 60.88 315 GLN A C 1
ATOM 2548 O O . GLN A 1 315 ? 2.453 -9.578 8.674 1.00 60.88 315 GLN A O 1
ATOM 2553 N N . ALA A 1 316 ? 1.302 -10.536 10.339 1.00 47.50 316 ALA A N 1
ATOM 2554 C CA . ALA A 1 316 ? 2.387 -10.492 11.325 1.00 47.50 316 ALA A CA 1
ATOM 2555 C C . ALA A 1 316 ? 3.261 -11.766 11.332 1.00 47.50 316 ALA A C 1
ATOM 2557 O O . ALA A 1 316 ? 4.155 -11.882 12.166 1.00 47.50 316 ALA A O 1
ATOM 2558 N N . ARG A 1 317 ? 2.976 -12.740 10.451 1.00 43.88 317 ARG A N 1
ATOM 2559 C CA . ARG A 1 317 ? 3.713 -14.012 10.310 1.00 43.88 317 ARG A CA 1
ATOM 2560 C C . ARG A 1 317 ? 4.712 -13.991 9.140 1.00 43.88 317 ARG A C 1
ATOM 2562 O O . ARG A 1 317 ? 4.833 -14.994 8.439 1.00 43.88 317 ARG A O 1
ATOM 2569 N N . GLY A 1 318 ? 5.365 -12.847 8.932 1.00 39.66 318 GLY A N 1
ATOM 2570 C CA . GLY A 1 318 ? 6.594 -12.740 8.137 1.00 39.66 318 GLY A CA 1
ATOM 2571 C C . GLY A 1 318 ? 7.800 -13.226 8.929 1.00 39.66 318 GLY A C 1
ATOM 2572 O O . GLY A 1 318 ? 7.798 -13.042 10.168 1.00 39.66 318 GLY A O 1
#

pLDDT: mean 84.85, std 13.55, range [39.66, 98.69]

Sequence (318 aa):
GRQSFYRAIANYELGELQLAEDFNDLTADPPKSVSQKLAGKMAVISLDGNKFGERARKAGESADGLRKWDEEIREKREELLQSLLDEIRDDVSWLQSKDLEDGGKKGSRLRFEVLVWGGDDSLLVVPAWKGWWTLQRIYELTKDWKAADGKDLTHSAGLVFCGAKAPIYRVKTLAENLCTFAKGQSQKHDRERGDVFAYQVLESFDHIGRDLEEYLQEHTPDKTDTWKRHWILRGSGMEEAAKVKAELERKGMPMRKLHKMVRKPLEGQKTDTERKPLEDFNDLFDELAKAWGIEGSDLVYLHALELWGYLTPEQARG

Secondary structure (DSSP, 8-state):
-HHHHHHHHS----TTPEEPSSHHHHHSS--TTS-GGGTTEEEEEEEEETTHHHHHHHHTTSHHHHHHHHHHHHHHHHHHHHHHHHHHHH-GGGEE-----BTTB--PEE--EEEEEETTEEEEEEEHHHHHHHHHHHHHHHTT-B-TTS-B--EEEEEEEEETTS-HHHHHHHHHHHHHHHHHHHHHH-SS--SEEEEEE-SSSTTTTS-HHHHHHHH-S--STTHHHHT-EEGGGHHHHHHHHHHHHHTT--HHHHHHHHHHHHTT---GGGTHHHHTTHHHHHHHHHHHT-TT-THHHHHHHHHTTT--GGGG--